Protein AF-A0A478FRE3-F1 (afdb_monomer)

Organism: NCBI:txid1494318

pLDDT: mean 88.23, std 18.01, range [28.55, 98.56]

Sequence (260 aa):
MSLGKAAAAGGVAILVASGGYGLSFLVNNGMPGYEPFKTNTSNLYVYEYPDYFVDASKNESWWNWVYKNRYSVGSDNKDSDNETRENPQQGFTGLDKGAGKDAKAIQKVCGDVYKLEKTKVKTENLSTGDFSESDIWRYCTAVKKKPKTIDRETEEKATYTTENSYGKDNTDKLVAITGNDSFWNEQQRLFFEDKWERSGSKATENSLFHNLFNKNKRGERKDAETLRSTCQIAYGKTSSGSEAPEADVFRYCSLKRTKS

Radius of gyration: 20.12 Å; Cα contacts (8 Å, |Δi|>4): 403; chains: 1; bounding box: 44×60×68 Å

Mean predicted aligned error: 7.07 Å

Solvent-accessible surface area (backbone atoms only — not comparable to full-atom values): 14988 Å² total; per-residue (Å²): 132,90,80,87,85,79,80,80,77,85,75,82,81,78,83,80,77,82,87,61,95,80,58,89,74,58,45,72,92,70,61,58,79,73,56,52,31,82,72,90,54,78,67,26,52,51,46,57,36,44,78,42,32,51,26,51,94,53,45,53,68,33,30,38,44,42,27,58,39,58,65,59,44,57,97,82,35,32,27,76,84,71,44,77,54,74,80,65,50,62,84,56,58,84,54,82,43,11,49,51,84,49,90,40,11,51,27,30,42,41,50,52,54,60,72,32,47,46,89,40,51,32,92,63,89,78,53,97,86,32,33,43,43,65,55,46,25,42,70,36,27,81,27,56,54,78,68,49,25,21,63,74,36,64,76,63,42,70,68,42,72,57,83,68,9,44,42,43,78,36,21,82,55,31,49,29,85,67,98,24,64,56,45,48,43,50,50,41,52,40,24,70,33,96,49,79,90,50,12,24,88,74,33,54,84,84,13,60,55,23,49,53,40,49,28,45,76,71,72,67,55,50,89,81,70,39,60,61,54,50,41,58,55,42,26,73,33,44,67,88,40,74,52,47,38,58,67,49,48,22,38,69,37,23,73,57,36,49,92,122

Structure (mmCIF, N/CA/C/O backbone):
data_AF-A0A478FRE3-F1
#
_entry.id   AF-A0A478FRE3-F1
#
loop_
_atom_site.group_PDB
_atom_site.id
_atom_site.type_symbol
_atom_site.label_atom_id
_atom_site.label_alt_id
_atom_site.label_comp_id
_atom_site.label_asym_id
_atom_site.label_entity_id
_atom_site.label_seq_id
_atom_site.pdbx_PDB_ins_code
_atom_site.Cartn_x
_atom_site.Cartn_y
_atom_site.Cartn_z
_atom_site.occupancy
_atom_site.B_iso_or_equiv
_atom_site.auth_seq_id
_atom_site.auth_comp_id
_atom_site.auth_asym_id
_atom_site.auth_atom_id
_atom_site.pdbx_PDB_model_num
ATOM 1 N N . MET A 1 1 ? -0.685 42.598 -41.986 1.00 32.53 1 MET A N 1
ATOM 2 C CA . MET A 1 1 ? -0.388 41.168 -42.207 1.00 32.53 1 MET A CA 1
ATOM 3 C C . MET A 1 1 ? 0.426 40.660 -41.031 1.00 32.53 1 MET A C 1
ATOM 5 O O . MET A 1 1 ? 1.451 41.271 -40.783 1.00 32.53 1 MET A O 1
ATOM 9 N N . SER A 1 2 ? -0.014 39.553 -40.405 1.00 31.25 2 SER A N 1
ATOM 10 C CA . SER A 1 2 ? 0.823 38.564 -39.683 1.00 31.25 2 SER A CA 1
ATOM 11 C C . SER A 1 2 ? 1.555 39.039 -38.407 1.00 31.25 2 SER A C 1
ATOM 13 O O . SER A 1 2 ? 2.228 40.052 -38.423 1.00 31.25 2 SER A O 1
ATOM 15 N N . LEU A 1 3 ? 1.579 38.347 -37.265 1.00 36.41 3 LEU A N 1
ATOM 16 C CA . LEU A 1 3 ? 1.001 37.086 -36.797 1.00 36.41 3 LEU A CA 1
ATOM 17 C C . LEU A 1 3 ? 1.130 37.136 -35.260 1.00 36.41 3 LEU A C 1
ATOM 19 O O . LEU A 1 3 ? 2.210 37.424 -34.742 1.00 36.41 3 LEU A O 1
ATOM 23 N N . GLY A 1 4 ? 0.045 36.872 -34.532 1.00 39.62 4 GLY A N 1
ATOM 24 C CA . GLY A 1 4 ? 0.080 36.728 -33.078 1.00 39.62 4 GLY A CA 1
ATOM 25 C C . GLY A 1 4 ? 0.779 35.431 -32.671 1.00 39.62 4 GLY A C 1
ATOM 26 O O . GLY A 1 4 ? 0.518 34.375 -33.245 1.00 39.62 4 GLY A O 1
ATOM 27 N N . LYS A 1 5 ? 1.647 35.497 -31.658 1.00 32.84 5 LYS A N 1
ATOM 28 C CA . LYS A 1 5 ? 2.138 34.317 -30.939 1.00 32.84 5 LYS A CA 1
ATOM 29 C C . LYS A 1 5 ? 1.317 34.163 -29.663 1.00 32.84 5 LYS A C 1
ATOM 31 O O . LYS A 1 5 ? 1.632 34.758 -28.639 1.00 32.84 5 LYS A O 1
ATOM 36 N N . ALA A 1 6 ? 0.241 33.388 -29.754 1.00 33.12 6 ALA A N 1
ATOM 37 C CA . ALA A 1 6 ? -0.452 32.867 -28.587 1.00 33.12 6 ALA A CA 1
ATOM 38 C C . ALA A 1 6 ? 0.391 31.724 -28.007 1.00 33.12 6 ALA A C 1
ATOM 40 O O . ALA A 1 6 ? 0.602 30.702 -28.660 1.00 33.12 6 ALA A O 1
ATOM 41 N N . ALA A 1 7 ? 0.906 31.914 -26.795 1.00 33.94 7 ALA A N 1
ATOM 42 C CA . ALA A 1 7 ? 1.472 30.831 -26.011 1.00 33.94 7 ALA A CA 1
ATOM 43 C C . ALA A 1 7 ? 0.314 29.943 -25.538 1.00 33.94 7 ALA A C 1
ATOM 45 O O . ALA A 1 7 ? -0.504 30.354 -24.716 1.00 33.94 7 ALA A O 1
ATOM 46 N N . ALA A 1 8 ? 0.222 28.739 -26.099 1.00 32.81 8 ALA A N 1
ATOM 47 C CA . ALA A 1 8 ? -0.696 27.714 -25.635 1.00 32.81 8 ALA A CA 1
ATOM 48 C C . ALA A 1 8 ? -0.226 27.226 -24.257 1.00 32.81 8 ALA A C 1
ATOM 50 O O . ALA A 1 8 ? 0.700 26.425 -24.143 1.00 32.81 8 ALA A O 1
ATOM 51 N N . ALA A 1 9 ? -0.852 27.747 -23.202 1.00 32.03 9 ALA A N 1
ATOM 52 C CA . ALA A 1 9 ? -0.773 27.168 -21.873 1.00 32.03 9 ALA A CA 1
ATOM 53 C C . ALA A 1 9 ? -1.428 25.779 -21.922 1.00 32.03 9 ALA A C 1
ATOM 55 O O . ALA A 1 9 ? -2.632 25.655 -22.147 1.00 32.03 9 ALA A O 1
ATOM 56 N N . GLY A 1 10 ? -0.622 24.729 -21.754 1.00 28.84 10 GLY A N 1
ATOM 57 C CA . GLY A 1 10 ? -1.097 23.356 -21.621 1.00 28.84 10 GLY A CA 1
ATOM 58 C C . GLY A 1 10 ? -1.871 23.194 -20.316 1.00 28.84 10 GLY A C 1
ATOM 59 O O . GLY A 1 10 ? -1.286 22.914 -19.274 1.00 28.84 10 GLY A O 1
ATOM 60 N N . GLY A 1 11 ? -3.185 23.406 -20.371 1.00 28.55 11 GLY A N 1
ATOM 61 C CA . GLY A 1 11 ? -4.096 23.125 -19.271 1.00 28.55 11 GLY A CA 1
ATOM 62 C C . GLY A 1 11 ? -4.280 21.620 -19.112 1.00 28.55 11 GLY A C 1
ATOM 63 O O . GLY A 1 11 ? -4.865 20.967 -19.974 1.00 28.55 11 GLY A O 1
ATOM 64 N N . VAL A 1 12 ? -3.797 21.063 -18.003 1.00 30.94 12 VAL A N 1
ATOM 65 C CA . VAL A 1 12 ? -4.208 19.728 -17.557 1.00 30.94 12 VAL A CA 1
ATOM 66 C C . VAL A 1 12 ? -5.638 19.857 -17.040 1.00 30.94 12 VAL A C 1
ATOM 68 O O . VAL A 1 12 ? -5.877 20.419 -15.974 1.00 30.94 12 VAL A O 1
ATOM 71 N N . ALA A 1 13 ? -6.600 19.371 -17.820 1.00 31.75 13 ALA A N 1
ATOM 72 C CA . ALA A 1 13 ? -7.981 19.242 -17.383 1.00 31.75 13 ALA A CA 1
ATOM 73 C C . ALA A 1 13 ? -8.060 18.137 -16.318 1.00 31.75 13 ALA A C 1
ATOM 75 O O . ALA A 1 13 ? -8.000 16.948 -16.631 1.00 31.75 13 ALA A O 1
ATOM 76 N N . ILE A 1 14 ? -8.177 18.528 -15.049 1.00 38.47 14 ILE A N 1
ATOM 77 C CA . ILE A 1 14 ? -8.506 17.600 -13.967 1.00 38.47 14 ILE A CA 1
ATOM 78 C C . ILE A 1 14 ? -9.998 17.293 -14.101 1.00 38.47 14 ILE A C 1
ATOM 80 O O . ILE A 1 14 ? -10.850 18.133 -13.811 1.00 38.47 14 ILE A O 1
ATOM 84 N N . LEU A 1 15 ? -10.310 16.092 -14.584 1.00 35.44 15 LEU A N 1
ATOM 85 C CA . LEU A 1 15 ? -11.660 15.538 -14.575 1.00 35.44 15 LEU A CA 1
ATOM 86 C C . LEU A 1 15 ? -12.124 15.385 -13.120 1.00 35.44 15 LEU A C 1
ATOM 88 O O . LEU A 1 15 ? -11.847 14.387 -12.459 1.00 35.44 15 LEU A O 1
ATOM 92 N N . VAL A 1 16 ? -12.853 16.387 -12.630 1.00 38.94 16 VAL A N 1
ATOM 93 C CA . VAL A 1 16 ? -13.663 16.302 -11.412 1.00 38.94 16 VAL A CA 1
ATOM 94 C C . VAL A 1 16 ? -14.914 15.496 -11.760 1.00 38.94 16 VAL A C 1
ATOM 96 O O . VAL A 1 16 ? -15.987 16.039 -12.014 1.00 38.94 16 VAL A O 1
ATOM 99 N N . ALA A 1 17 ? -14.773 14.174 -11.832 1.00 35.56 17 ALA A N 1
ATOM 100 C CA . ALA A 1 17 ? -15.919 13.281 -11.915 1.00 35.56 17 ALA A CA 1
ATOM 101 C C . ALA A 1 17 ? -16.552 13.164 -10.518 1.00 35.56 17 ALA A C 1
ATOM 103 O O . ALA A 1 17 ? -16.187 12.307 -9.722 1.00 35.56 17 ALA A O 1
ATOM 104 N N . SER A 1 18 ? -17.451 14.110 -10.230 1.00 33.53 18 SER A N 1
ATOM 105 C CA . SER A 1 18 ? -18.648 13.977 -9.387 1.00 33.53 18 SER A CA 1
ATOM 106 C C . SER A 1 18 ? -18.570 13.004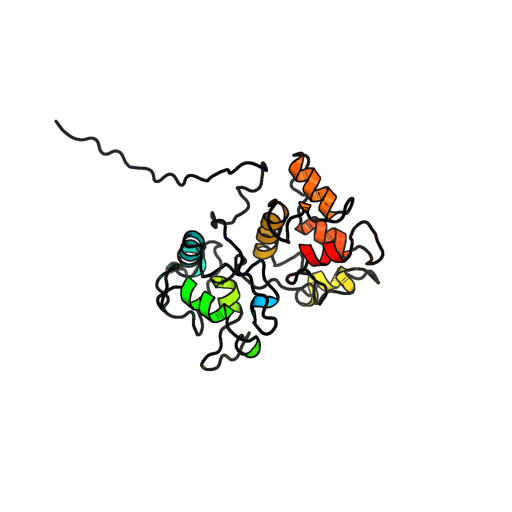 -8.195 1.00 33.53 18 SER A C 1
ATOM 108 O O . SER A 1 18 ? -18.829 11.810 -8.344 1.00 33.53 18 SER A O 1
ATOM 110 N N . GLY A 1 19 ? -18.349 13.543 -6.991 1.00 34.41 19 GLY A N 1
ATOM 111 C CA . GLY A 1 19 ? -18.758 12.883 -5.744 1.00 34.41 19 GLY A CA 1
ATOM 112 C C . GLY A 1 19 ? -17.734 12.918 -4.612 1.00 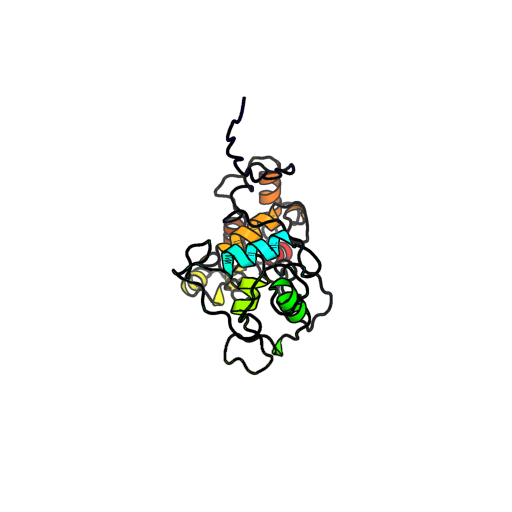34.41 19 GLY A C 1
ATOM 113 O O . GLY A 1 19 ? -17.248 11.871 -4.202 1.00 34.41 19 GLY A O 1
ATOM 114 N N . GLY A 1 20 ? -17.440 14.106 -4.077 1.00 39.41 20 GLY A N 1
ATOM 115 C CA . GLY A 1 20 ? -16.689 14.265 -2.828 1.00 39.41 20 GLY A CA 1
ATOM 116 C C . GLY A 1 20 ? -15.792 15.495 -2.848 1.00 39.41 20 GLY A C 1
ATOM 117 O O . GLY A 1 20 ? -14.660 15.433 -3.323 1.00 39.41 20 GLY A O 1
ATOM 118 N N . TYR A 1 21 ? -16.295 16.618 -2.332 1.00 42.50 21 TYR A N 1
ATOM 119 C CA . TYR A 1 21 ? -15.464 17.778 -2.013 1.00 42.50 21 TYR A CA 1
ATOM 120 C C . TYR A 1 21 ? -14.362 17.324 -1.036 1.00 42.50 21 TYR A C 1
ATOM 122 O O . TYR A 1 21 ? -14.665 16.934 0.086 1.00 42.50 21 TYR A O 1
ATOM 130 N N . GLY A 1 22 ? -13.097 17.308 -1.476 1.00 45.66 22 GLY A N 1
ATOM 131 C CA . GLY A 1 22 ? -11.938 17.142 -0.584 1.00 45.66 22 GLY A CA 1
ATOM 132 C C . GLY A 1 22 ? -10.882 16.092 -0.958 1.00 45.66 22 GLY A C 1
ATOM 133 O O . GLY A 1 22 ? -9.853 16.048 -0.295 1.00 45.66 22 GLY A O 1
ATOM 134 N N . LEU A 1 23 ? -11.067 15.262 -1.994 1.00 48.88 23 LEU A N 1
ATOM 135 C CA . LEU A 1 23 ? -10.065 14.230 -2.353 1.00 48.88 23 LEU A CA 1
ATOM 136 C C . LEU A 1 23 ? -9.140 14.609 -3.515 1.00 48.88 23 LEU A C 1
ATOM 138 O O . LEU A 1 23 ? -8.100 13.982 -3.695 1.00 48.88 23 LEU A O 1
ATOM 142 N N . SER A 1 24 ? -9.471 15.649 -4.282 1.00 44.12 24 SER A N 1
ATOM 143 C CA . SER A 1 24 ? -8.709 16.066 -5.469 1.00 44.12 24 SER A CA 1
ATOM 144 C C . SER A 1 24 ? -7.298 16.594 -5.166 1.00 44.12 24 SER A C 1
ATOM 146 O O . SER A 1 24 ? -6.500 16.709 -6.090 1.00 44.12 24 SER A O 1
ATOM 148 N N . PHE A 1 25 ? -6.966 16.868 -3.898 1.00 47.97 25 PHE A N 1
ATOM 149 C CA . PHE A 1 25 ? -5.628 17.303 -3.476 1.00 47.97 25 PHE A CA 1
ATOM 150 C C . PHE A 1 25 ? -4.752 16.170 -2.905 1.00 47.97 25 PHE A C 1
ATOM 152 O O . PHE A 1 25 ? -3.546 16.338 -2.775 1.00 47.97 25 PHE A O 1
ATOM 159 N N . LEU A 1 26 ? -5.326 15.007 -2.563 1.00 50.84 26 LEU A N 1
ATOM 160 C CA . LEU A 1 26 ? -4.613 13.960 -1.809 1.00 50.84 26 LEU A CA 1
ATOM 161 C C . LEU A 1 26 ? -3.815 12.982 -2.674 1.00 50.84 26 LEU A C 1
ATOM 163 O O . LEU A 1 26 ? -3.103 12.130 -2.143 1.00 50.84 26 LEU A O 1
ATOM 167 N N . VAL A 1 27 ? -3.900 13.096 -3.998 1.00 53.69 27 VAL A N 1
ATOM 168 C CA . VAL A 1 27 ? -3.062 12.293 -4.884 1.00 53.69 27 VAL A CA 1
ATOM 169 C C . VAL A 1 27 ? -1.785 13.076 -5.170 1.00 53.69 27 VAL A C 1
ATOM 171 O O . VAL A 1 27 ? -1.764 13.930 -6.060 1.00 53.69 27 VAL A O 1
ATOM 174 N N . ASN A 1 28 ? -0.746 12.811 -4.366 1.00 55.19 28 ASN A N 1
ATOM 175 C CA . ASN A 1 28 ? 0.597 13.381 -4.509 1.00 55.19 28 ASN A CA 1
ATOM 176 C C . ASN A 1 28 ? 0.957 13.527 -5.996 1.00 55.19 28 ASN A C 1
ATOM 178 O O . ASN A 1 28 ? 0.963 12.551 -6.751 1.00 55.19 28 ASN A O 1
ATOM 182 N N . ASN A 1 29 ? 1.221 14.764 -6.418 1.00 64.81 29 ASN A N 1
ATOM 183 C CA . ASN A 1 29 ? 1.715 15.107 -7.753 1.00 64.81 29 ASN A CA 1
ATOM 184 C C . ASN A 1 29 ? 0.842 14.644 -8.932 1.00 64.81 29 ASN A C 1
ATOM 186 O O . ASN A 1 29 ? 1.354 14.360 -10.020 1.00 64.81 29 ASN A O 1
ATOM 190 N N . GLY A 1 30 ? -0.478 14.566 -8.736 1.00 80.75 30 GLY A N 1
ATOM 191 C CA . GLY A 1 30 ? -1.413 14.275 -9.821 1.00 80.75 30 GLY A CA 1
ATOM 192 C C . GLY A 1 30 ? -1.259 12.865 -10.391 1.00 80.75 30 GLY A C 1
ATOM 193 O O . GLY A 1 30 ? -1.364 12.691 -11.606 1.00 80.75 30 GLY A O 1
ATOM 194 N N . MET A 1 31 ? -0.980 11.869 -9.536 1.00 88.69 31 MET A N 1
ATOM 195 C CA . MET A 1 31 ? -0.992 10.458 -9.940 1.00 88.69 31 MET A CA 1
ATOM 196 C C . MET A 1 31 ? -2.340 10.125 -10.607 1.00 88.69 31 MET A C 1
ATOM 198 O O . MET A 1 31 ? -3.391 10.325 -9.990 1.00 88.69 31 MET A O 1
ATOM 202 N N . PRO A 1 32 ? -2.340 9.630 -11.858 1.00 91.31 32 PRO A N 1
ATOM 203 C CA . PRO A 1 32 ? -3.565 9.252 -12.545 1.00 91.31 32 PRO A CA 1
ATOM 204 C C . PRO A 1 32 ? -4.319 8.154 -11.794 1.00 91.31 32 PRO A C 1
ATOM 206 O O . PRO A 1 32 ? -3.714 7.313 -11.127 1.00 91.31 32 PRO A O 1
ATOM 209 N N . GLY A 1 33 ? -5.641 8.115 -11.963 1.00 90.38 33 GLY A N 1
ATOM 210 C CA . GLY A 1 33 ? -6.419 6.943 -11.571 1.00 90.38 33 GLY A CA 1
ATOM 211 C C . GLY A 1 33 ? -5.917 5.688 -12.291 1.00 90.38 33 GLY A C 1
ATOM 212 O O . GLY A 1 33 ? -5.387 5.767 -13.403 1.00 90.38 33 GLY A O 1
ATOM 213 N N . TYR A 1 34 ? -6.089 4.533 -11.656 1.00 93.69 34 TYR A N 1
ATOM 214 C CA . TYR A 1 34 ? -5.668 3.250 -12.203 1.00 93.69 34 TYR A CA 1
ATOM 215 C C . TYR A 1 34 ? -6.674 2.146 -11.870 1.00 93.69 34 TYR A C 1
ATOM 217 O O . TYR A 1 34 ? -7.436 2.229 -10.905 1.00 93.69 34 TYR A O 1
ATOM 225 N N . GLU A 1 35 ? -6.655 1.096 -12.680 1.00 94.00 35 GLU A N 1
ATOM 226 C CA . GLU A 1 35 ? -7.311 -0.172 -12.403 1.00 94.00 35 GLU A CA 1
ATOM 227 C C . GLU A 1 35 ? -6.316 -1.144 -11.758 1.00 94.00 35 GLU A C 1
ATOM 229 O O . GLU A 1 35 ? -5.229 -1.351 -12.314 1.00 94.00 35 GLU A O 1
ATOM 234 N N . PRO A 1 36 ? -6.663 -1.750 -10.612 1.00 94.62 36 PRO A N 1
ATOM 235 C CA . PRO A 1 36 ? -5.795 -2.711 -9.955 1.00 94.62 36 PRO A CA 1
ATOM 236 C C . PRO A 1 36 ? -5.747 -4.049 -10.706 1.00 94.62 36 PRO A C 1
ATOM 238 O O . PRO A 1 36 ? -6.740 -4.500 -11.284 1.00 94.62 36 PRO A O 1
ATOM 241 N N . PHE A 1 37 ? -4.592 -4.707 -10.659 1.00 94.62 37 PHE A N 1
ATOM 242 C CA . PHE A 1 37 ? -4.365 -6.038 -11.199 1.00 94.62 37 PHE A CA 1
ATOM 243 C C . PHE A 1 37 ? -5.117 -7.088 -10.378 1.00 94.62 37 PHE A C 1
ATOM 245 O O . PHE A 1 37 ? -4.983 -7.169 -9.159 1.00 94.62 37 PHE A O 1
ATOM 252 N N . LYS A 1 38 ? -5.874 -7.949 -11.059 1.00 91.88 38 LYS A N 1
ATOM 253 C CA . LYS A 1 38 ? -6.631 -9.033 -10.426 1.00 91.88 38 LYS A CA 1
ATOM 254 C C . LYS A 1 38 ? -6.095 -10.382 -10.873 1.00 91.88 38 LYS A C 1
ATOM 256 O O . LYS A 1 38 ? -5.963 -10.644 -12.064 1.00 91.88 38 LYS A O 1
ATOM 261 N N . THR A 1 39 ? -5.855 -11.262 -9.909 1.00 91.94 39 THR A N 1
ATOM 262 C CA . THR A 1 39 ? -5.504 -12.661 -10.155 1.00 91.94 39 THR A CA 1
ATOM 263 C C . THR A 1 39 ? -6.169 -13.559 -9.120 1.00 91.94 39 THR A C 1
ATOM 265 O O . THR A 1 39 ? -6.343 -13.161 -7.971 1.00 91.94 39 THR A O 1
ATOM 268 N N . ASN A 1 40 ? -6.517 -14.777 -9.533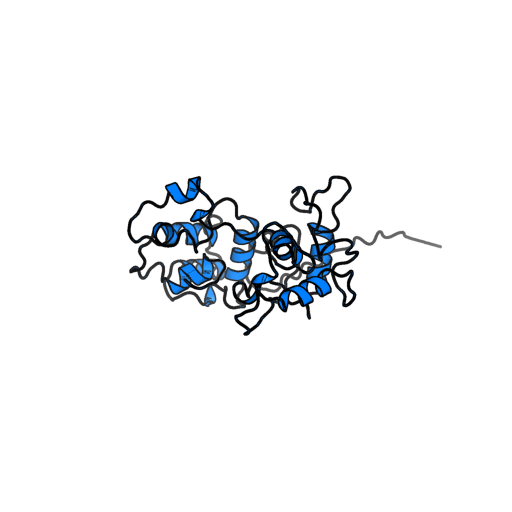 1.00 89.06 40 ASN A N 1
ATOM 269 C CA . ASN A 1 40 ? -7.050 -15.822 -8.654 1.00 89.06 40 ASN A CA 1
ATOM 270 C C . ASN A 1 40 ? -5.987 -16.883 -8.313 1.00 89.06 40 ASN A C 1
ATOM 272 O O . ASN A 1 40 ? -6.291 -17.896 -7.689 1.00 89.06 40 ASN A O 1
ATOM 276 N N . THR A 1 41 ? -4.744 -16.672 -8.747 1.00 92.06 41 THR A N 1
ATOM 277 C CA . THR A 1 41 ? -3.667 -17.657 -8.655 1.00 92.06 41 THR A CA 1
ATOM 278 C C . THR A 1 41 ? -2.817 -17.401 -7.407 1.00 92.06 41 THR A C 1
ATOM 280 O O . THR A 1 41 ? -1.993 -16.488 -7.380 1.00 92.06 41 THR A O 1
ATOM 283 N N . SER A 1 42 ? -3.018 -18.209 -6.363 1.00 92.12 42 SER A N 1
ATOM 284 C CA . SER A 1 42 ? -2.522 -17.947 -5.002 1.00 92.12 42 SER A CA 1
ATOM 285 C C . SER A 1 42 ? -1.010 -18.095 -4.784 1.00 92.12 42 SER A C 1
ATOM 287 O O . SER A 1 42 ? -0.477 -17.549 -3.813 1.00 92.12 42 SER A O 1
ATOM 289 N N . ASN A 1 43 ? -0.295 -18.802 -5.667 1.00 93.50 43 ASN A N 1
ATOM 290 C CA . ASN A 1 43 ? 1.166 -18.947 -5.589 1.00 93.50 43 ASN A CA 1
ATOM 291 C C . ASN A 1 43 ? 1.931 -17.736 -6.155 1.00 93.50 43 ASN A C 1
ATOM 293 O O . ASN A 1 43 ? 3.143 -17.631 -5.947 1.00 93.50 43 ASN A O 1
ATOM 297 N N . LEU A 1 44 ? 1.243 -16.813 -6.836 1.00 95.31 44 LEU A N 1
ATOM 298 C CA . LEU A 1 44 ? 1.861 -15.605 -7.375 1.00 95.31 44 LEU A CA 1
ATOM 299 C C . LEU A 1 44 ? 2.169 -14.606 -6.263 1.00 95.31 44 LEU A C 1
ATOM 301 O O . LEU A 1 44 ? 1.408 -14.459 -5.305 1.00 95.31 44 LEU A O 1
ATOM 305 N N . TYR A 1 45 ? 3.272 -13.877 -6.419 1.00 94.12 45 TYR A N 1
ATOM 306 C CA . TYR A 1 45 ? 3.688 -12.866 -5.448 1.00 94.12 45 TYR A CA 1
ATOM 307 C C . TYR A 1 45 ? 2.617 -11.789 -5.214 1.00 94.12 45 TYR A C 1
ATOM 309 O O . TYR A 1 45 ? 2.300 -11.446 -4.077 1.00 94.12 45 TYR A O 1
ATOM 317 N N . VAL A 1 46 ? 1.997 -11.312 -6.292 1.00 94.25 46 VAL A N 1
ATOM 318 C CA . VAL A 1 46 ? 1.029 -10.204 -6.259 1.00 94.25 46 VAL A CA 1
ATOM 319 C C . VAL A 1 46 ? -0.345 -10.576 -5.700 1.00 94.25 46 VAL A C 1
ATOM 321 O O . VAL A 1 46 ? -1.136 -9.686 -5.400 1.00 94.25 46 VAL A O 1
ATOM 324 N N . TYR A 1 47 ? -0.639 -11.872 -5.545 1.00 93.31 47 TYR A N 1
ATOM 325 C CA . TYR A 1 47 ? -1.952 -12.354 -5.105 1.00 93.31 47 TYR A CA 1
ATOM 326 C C . TYR A 1 47 ? -2.375 -11.778 -3.748 1.00 93.31 47 TYR A C 1
ATOM 328 O O . TYR A 1 47 ? -3.551 -11.505 -3.526 1.00 93.31 47 TYR A O 1
ATOM 336 N N . GLU A 1 48 ? -1.418 -11.563 -2.843 1.00 88.88 48 GLU A N 1
ATOM 337 C CA . GLU A 1 48 ? -1.703 -11.069 -1.493 1.00 88.88 48 GLU A CA 1
ATOM 338 C C . GLU A 1 48 ? -2.061 -9.577 -1.447 1.00 88.88 48 GLU A C 1
ATOM 340 O O . GLU A 1 48 ? -2.559 -9.106 -0.426 1.00 88.88 48 GLU A O 1
ATOM 345 N N . TYR A 1 49 ? -1.826 -8.826 -2.529 1.00 91.56 49 TYR A N 1
ATOM 346 C CA . TYR A 1 49 ? -1.887 -7.359 -2.536 1.00 91.56 49 TYR A CA 1
ATOM 347 C C . TYR A 1 49 ? -2.732 -6.793 -3.694 1.00 91.56 49 TYR A C 1
ATOM 349 O O . TYR A 1 49 ? -2.316 -5.844 -4.364 1.00 91.56 49 TYR A O 1
ATOM 357 N N . PRO A 1 50 ? -3.928 -7.342 -3.957 1.00 82.94 50 PRO A N 1
ATOM 358 C CA . PRO A 1 50 ? -4.614 -7.180 -5.236 1.00 82.94 50 PRO A CA 1
ATOM 359 C C . PRO A 1 50 ? -5.077 -5.752 -5.538 1.00 82.94 50 PRO A C 1
ATOM 361 O O . PRO A 1 50 ? -5.406 -5.478 -6.679 1.00 82.94 50 PRO A O 1
ATOM 364 N N . ASP A 1 51 ? -5.135 -4.845 -4.559 1.00 91.12 51 ASP A N 1
ATOM 365 C CA . ASP A 1 51 ? -5.612 -3.473 -4.791 1.00 91.12 51 ASP A CA 1
ATOM 366 C C . ASP A 1 51 ? -4.495 -2.485 -5.145 1.00 91.12 51 ASP A C 1
ATOM 368 O O . ASP A 1 51 ? -4.793 -1.409 -5.648 1.00 91.12 51 ASP A O 1
ATOM 372 N N . TYR A 1 52 ? -3.228 -2.821 -4.884 1.00 94.19 52 TYR A N 1
ATOM 373 C CA . TYR A 1 52 ? -2.121 -1.868 -5.044 1.00 94.19 52 TYR A CA 1
ATOM 374 C C . TYR A 1 52 ? -1.336 -2.075 -6.327 1.00 94.19 52 TYR A C 1
ATOM 376 O O . TYR A 1 52 ? -0.760 -1.122 -6.844 1.00 94.19 52 TYR A O 1
ATOM 384 N N . PHE A 1 53 ? -1.283 -3.306 -6.832 1.00 96.38 53 PHE A N 1
ATOM 385 C CA . PHE A 1 53 ? -0.614 -3.613 -8.089 1.00 96.38 53 PHE A CA 1
ATOM 386 C C . PHE A 1 53 ? -1.436 -3.077 -9.251 1.00 96.38 53 PHE A C 1
ATOM 388 O O . PHE A 1 53 ? -2.630 -3.341 -9.326 1.00 96.38 53 PHE A O 1
ATOM 395 N N . VAL A 1 54 ? -0.817 -2.321 -10.150 1.00 97.00 54 VAL A N 1
ATOM 396 C CA . VAL A 1 54 ? -1.531 -1.678 -11.259 1.00 97.00 54 VAL A CA 1
ATOM 397 C C . VAL A 1 54 ? -1.642 -2.628 -12.443 1.00 97.00 54 VAL A C 1
ATOM 399 O O . VAL A 1 54 ? -0.665 -3.249 -12.826 1.00 97.00 54 VAL A O 1
ATOM 402 N N . ASP A 1 55 ? -2.816 -2.762 -13.059 1.00 96.81 55 ASP A N 1
ATOM 403 C CA . ASP A 1 55 ? -2.997 -3.690 -14.181 1.00 96.81 55 ASP A CA 1
ATOM 404 C C . ASP A 1 55 ? -2.099 -3.309 -15.375 1.00 96.81 55 ASP A C 1
ATOM 406 O O . ASP A 1 55 ? -2.256 -2.245 -15.983 1.00 96.81 55 ASP A O 1
ATOM 410 N N . ALA A 1 56 ? -1.160 -4.197 -15.719 1.00 97.12 56 ALA A N 1
ATOM 411 C CA . ALA A 1 56 ? -0.202 -4.023 -16.809 1.00 97.12 56 ALA A CA 1
ATOM 412 C C . ALA A 1 56 ? -0.831 -4.161 -18.204 1.00 97.12 56 ALA A C 1
ATOM 414 O O . ALA A 1 56 ? -0.203 -3.801 -19.196 1.00 97.12 56 ALA A O 1
ATOM 415 N N . SER A 1 57 ? -2.068 -4.652 -18.317 1.00 96.31 57 SER A N 1
ATOM 416 C CA . SER A 1 57 ? -2.816 -4.668 -19.581 1.00 96.31 57 SER A CA 1
ATOM 417 C C . SER A 1 57 ? -3.523 -3.340 -19.885 1.00 96.31 57 SER A C 1
ATOM 419 O O . SER A 1 57 ? -4.023 -3.152 -20.994 1.00 96.31 57 SER A O 1
ATOM 421 N N . LYS A 1 58 ? -3.548 -2.413 -18.916 1.00 95.56 58 LYS A N 1
ATOM 422 C CA . LYS A 1 58 ? -4.261 -1.127 -18.960 1.00 95.56 58 LYS A CA 1
ATOM 423 C C . LYS A 1 58 ? -3.387 -0.007 -18.374 1.00 95.56 58 LYS A C 1
ATOM 425 O O . LYS A 1 58 ? -2.184 -0.178 -18.206 1.00 95.56 58 LYS A O 1
ATOM 430 N N . ASN A 1 59 ? -3.995 1.138 -18.049 1.00 96.81 59 ASN A N 1
ATOM 431 C CA . ASN A 1 59 ? -3.399 2.207 -17.234 1.00 96.81 59 ASN A CA 1
ATOM 432 C C . ASN A 1 59 ? -2.201 2.947 -17.854 1.00 96.81 59 ASN A C 1
ATOM 434 O O . ASN A 1 59 ? -1.303 3.374 -17.135 1.00 96.81 59 ASN A O 1
ATOM 438 N N . GLU A 1 60 ? -2.183 3.144 -19.174 1.00 97.25 60 GLU A N 1
ATOM 439 C CA . GLU A 1 60 ? -1.079 3.811 -19.889 1.00 97.25 60 GLU A CA 1
ATOM 440 C C . GLU A 1 60 ? -0.629 5.134 -19.237 1.00 97.25 60 GLU A C 1
ATOM 442 O O . GLU A 1 60 ? 0.562 5.338 -18.991 1.00 97.25 60 GLU A O 1
ATOM 447 N N . SER A 1 61 ? -1.578 6.005 -18.878 1.00 96.81 61 SER A N 1
ATOM 448 C CA . SER A 1 61 ? -1.285 7.278 -18.207 1.00 96.81 61 SER A CA 1
ATOM 449 C C . SER A 1 61 ? -0.555 7.089 -16.876 1.00 96.81 61 SER A C 1
ATOM 451 O O . SER A 1 61 ? 0.364 7.848 -16.570 1.00 96.81 61 SER A O 1
ATOM 453 N N . TRP A 1 62 ? -0.933 6.073 -16.096 1.00 96.69 62 TRP A N 1
ATOM 454 C CA . TRP A 1 62 ? -0.299 5.772 -14.815 1.00 96.69 62 TRP A CA 1
ATOM 455 C C . TRP A 1 62 ? 1.131 5.260 -15.007 1.00 96.69 62 TRP A C 1
ATOM 457 O O . TRP A 1 62 ? 2.045 5.741 -14.341 1.00 96.69 62 TRP A O 1
ATOM 467 N N . TRP A 1 63 ? 1.359 4.362 -15.971 1.00 98.06 63 TRP A N 1
ATOM 468 C CA . TRP A 1 63 ? 2.699 3.848 -16.275 1.00 98.06 63 TRP A CA 1
ATOM 469 C C . TRP A 1 63 ? 3.654 4.961 -16.705 1.00 98.06 63 TRP A C 1
ATOM 471 O O . TRP A 1 63 ? 4.782 5.048 -16.215 1.00 98.06 63 TRP A O 1
ATOM 481 N N . ASN A 1 64 ? 3.190 5.859 -17.578 1.00 97.50 64 ASN A N 1
ATOM 482 C CA . ASN A 1 64 ? 3.958 7.033 -17.990 1.00 97.50 64 ASN A CA 1
ATOM 483 C C . ASN A 1 64 ? 4.216 7.988 -16.817 1.00 97.50 64 ASN A C 1
ATOM 485 O O . ASN A 1 64 ? 5.315 8.535 -16.696 1.00 97.50 64 ASN A O 1
ATOM 489 N N . TRP A 1 65 ? 3.240 8.151 -15.920 1.00 95.69 65 TRP A N 1
ATOM 490 C CA . TRP A 1 65 ? 3.418 8.930 -14.700 1.00 95.69 65 TRP A CA 1
ATOM 491 C C . TRP A 1 65 ? 4.473 8.310 -13.776 1.00 95.69 65 TRP A C 1
ATOM 493 O O . TRP A 1 65 ? 5.345 9.043 -13.315 1.00 95.69 65 TRP A O 1
ATOM 503 N N . VA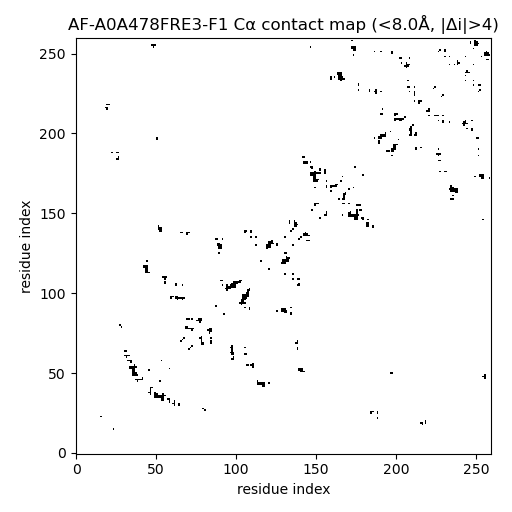L A 1 66 ? 4.470 6.992 -13.548 1.00 96.19 66 VAL A N 1
ATOM 504 C CA . VAL A 1 66 ? 5.488 6.321 -12.719 1.00 96.19 66 VAL A CA 1
ATOM 505 C C . VAL A 1 66 ? 6.874 6.475 -13.315 1.00 96.19 66 VAL A C 1
ATOM 507 O O . VAL A 1 66 ? 7.817 6.789 -12.587 1.00 96.19 66 VAL A O 1
ATOM 510 N N . TYR A 1 67 ? 7.005 6.313 -14.633 1.00 96.56 67 TYR A N 1
ATOM 511 C CA . TYR A 1 67 ? 8.286 6.535 -15.287 1.00 96.56 67 TYR A CA 1
ATOM 512 C C . TYR A 1 67 ? 8.790 7.952 -15.033 1.00 96.56 67 TYR A C 1
ATOM 514 O O . TYR A 1 67 ? 9.898 8.126 -14.542 1.00 96.56 67 TYR A O 1
ATOM 522 N N . LYS A 1 68 ? 7.955 8.964 -15.278 1.00 94.50 68 LYS A N 1
ATOM 523 C CA . LYS A 1 68 ? 8.333 10.367 -15.095 1.00 94.50 68 LYS A CA 1
ATOM 524 C C . LYS A 1 68 ? 8.644 10.725 -13.639 1.00 94.50 68 LYS A C 1
ATOM 526 O O . LYS A 1 68 ? 9.574 11.480 -13.394 1.00 94.50 68 LYS A O 1
ATOM 531 N N . ASN A 1 69 ? 7.847 10.238 -12.692 1.00 92.62 69 ASN A N 1
ATOM 532 C CA . ASN A 1 69 ? 7.861 10.745 -11.319 1.00 92.62 69 ASN A CA 1
ATOM 533 C C . ASN A 1 69 ? 8.672 9.889 -10.350 1.00 92.62 69 ASN A C 1
ATOM 535 O O . ASN A 1 69 ? 9.074 10.410 -9.318 1.00 92.62 69 ASN A O 1
ATOM 539 N N . ARG A 1 70 ? 8.901 8.603 -10.649 1.00 93.31 70 ARG A N 1
ATOM 540 C CA . ARG A 1 70 ? 9.613 7.666 -9.759 1.00 93.31 70 ARG A CA 1
ATOM 541 C C . ARG A 1 70 ? 10.876 7.082 -10.382 1.00 93.31 70 ARG A C 1
ATOM 543 O O . ARG A 1 70 ? 11.825 6.774 -9.666 1.00 93.31 70 ARG A O 1
ATOM 550 N N . TYR A 1 71 ? 10.884 6.862 -11.697 1.00 94.69 71 TYR A N 1
ATOM 551 C CA . TYR A 1 71 ? 11.993 6.182 -12.368 1.00 94.69 71 TYR A CA 1
ATOM 552 C C . TYR A 1 71 ? 13.019 7.161 -12.954 1.00 94.69 71 TYR A C 1
ATOM 554 O O . TYR A 1 71 ? 14.205 7.079 -12.628 1.00 94.69 71 TYR A O 1
ATOM 562 N N . SER A 1 72 ? 12.549 8.079 -13.801 1.00 91.31 72 SER A N 1
ATOM 563 C CA . SER A 1 72 ? 13.311 9.100 -14.519 1.00 91.31 72 SER A CA 1
ATOM 564 C C . SER A 1 72 ? 13.548 10.307 -13.615 1.00 91.31 72 SER A C 1
ATOM 566 O O . SER A 1 72 ? 12.933 11.358 -13.779 1.00 91.31 72 SER A O 1
ATOM 568 N N . VAL A 1 73 ? 14.427 10.131 -12.633 1.00 87.06 73 VAL A N 1
ATOM 569 C CA . VAL A 1 73 ? 14.855 11.206 -11.731 1.00 87.06 73 VAL A CA 1
ATOM 570 C C . VAL A 1 73 ? 15.870 12.127 -12.401 1.00 87.06 73 VAL A C 1
ATOM 572 O O . VAL A 1 73 ? 16.578 11.724 -13.326 1.00 87.06 73 VAL A O 1
ATOM 575 N N . GLY A 1 74 ? 15.909 13.381 -11.950 1.00 83.94 74 GLY A N 1
ATOM 576 C CA . GLY A 1 74 ? 16.877 14.368 -12.416 1.00 83.94 74 GLY A CA 1
ATOM 577 C C . GLY A 1 74 ? 18.301 14.070 -11.940 1.00 83.94 74 GLY A C 1
ATOM 578 O O . GLY A 1 74 ? 18.579 13.055 -11.303 1.00 83.94 74 GLY A O 1
ATOM 579 N N . SER A 1 75 ? 19.225 14.991 -12.218 1.00 84.25 75 SER A N 1
ATOM 580 C CA . SER A 1 75 ? 20.633 14.881 -11.804 1.00 84.25 75 SER A CA 1
ATOM 581 C C . SER A 1 75 ? 20.840 14.865 -10.285 1.00 84.25 75 SER A C 1
ATOM 583 O O . SER A 1 75 ? 21.902 14.469 -9.817 1.00 84.25 75 SER A O 1
ATOM 585 N N . ASP A 1 76 ? 19.848 15.307 -9.513 1.00 86.56 76 ASP A N 1
ATOM 586 C CA . ASP A 1 76 ? 19.833 15.243 -8.051 1.00 86.56 76 ASP A CA 1
ATOM 587 C C . ASP A 1 76 ? 19.431 13.859 -7.511 1.00 86.56 76 ASP A C 1
ATOM 589 O O . ASP A 1 76 ? 19.454 13.647 -6.300 1.00 86.56 76 ASP A O 1
ATOM 593 N N . ASN A 1 77 ? 19.097 12.912 -8.399 1.00 88.44 77 ASN A N 1
ATOM 594 C CA . ASN A 1 77 ? 18.592 11.578 -8.082 1.00 88.44 77 ASN A CA 1
ATOM 595 C C . ASN A 1 77 ? 17.351 11.591 -7.184 1.00 88.44 77 ASN A C 1
ATOM 597 O O . ASN A 1 77 ? 17.121 10.631 -6.445 1.00 88.44 77 ASN A O 1
ATOM 601 N N . LYS A 1 78 ? 16.542 12.652 -7.241 1.00 89.44 78 LYS A N 1
ATOM 602 C CA . LYS A 1 78 ? 15.317 12.745 -6.453 1.00 89.44 78 LYS A CA 1
ATOM 603 C C . LYS A 1 78 ? 14.079 12.520 -7.293 1.00 89.44 78 LYS A C 1
ATOM 605 O O . LYS A 1 78 ? 13.985 12.953 -8.440 1.00 89.44 78 LYS A O 1
ATOM 610 N N . ASP A 1 79 ? 13.127 11.823 -6.698 1.00 86.19 79 ASP A N 1
ATOM 611 C CA . ASP A 1 79 ? 11.809 11.640 -7.283 1.00 86.19 79 ASP A CA 1
ATOM 612 C C . ASP A 1 79 ? 10.857 12.785 -6.931 1.00 86.19 79 ASP A C 1
ATOM 614 O O . ASP A 1 79 ? 11.219 13.767 -6.281 1.00 86.19 79 ASP A O 1
ATOM 618 N N . SER A 1 80 ? 9.615 12.669 -7.395 1.00 84.19 80 SER A N 1
ATOM 619 C CA . SER A 1 80 ? 8.621 13.727 -7.248 1.00 84.19 80 SER A CA 1
ATOM 620 C C . SER A 1 80 ? 8.250 14.034 -5.787 1.00 84.19 80 SER A C 1
ATOM 622 O O . SER A 1 80 ? 7.727 15.110 -5.509 1.00 84.19 80 SER A O 1
ATOM 624 N N . ASP A 1 81 ? 8.536 13.122 -4.851 1.00 82.88 81 ASP A N 1
ATOM 625 C CA . ASP A 1 81 ? 8.336 13.348 -3.414 1.00 82.88 81 ASP A CA 1
ATOM 626 C C . ASP A 1 81 ? 9.614 13.873 -2.728 1.00 82.88 81 ASP A C 1
ATOM 628 O O . ASP A 1 81 ? 9.695 13.886 -1.500 1.00 82.88 81 ASP A O 1
ATOM 632 N N . ASN A 1 82 ? 10.627 14.293 -3.502 1.00 86.75 82 ASN A N 1
ATOM 633 C CA . ASN A 1 82 ? 11.926 14.772 -3.019 1.00 86.75 82 ASN A CA 1
ATOM 634 C C . ASN A 1 82 ? 12.713 13.708 -2.219 1.00 86.75 82 ASN A C 1
ATOM 636 O O . ASN A 1 82 ? 13.631 14.045 -1.466 1.00 86.75 82 ASN A O 1
ATOM 640 N N . GLU A 1 83 ? 12.391 12.421 -2.398 1.00 87.44 83 GLU A N 1
ATOM 641 C CA . GLU A 1 83 ? 13.168 11.315 -1.840 1.00 87.44 83 GLU A CA 1
ATOM 642 C C . GLU A 1 83 ? 14.290 10.910 -2.800 1.00 87.44 83 GLU A C 1
ATOM 644 O O . GLU A 1 83 ? 14.110 10.900 -4.020 1.00 87.44 83 GLU A O 1
ATOM 649 N N . THR A 1 84 ? 15.446 10.534 -2.251 1.00 91.25 84 THR A N 1
ATOM 650 C CA . THR A 1 84 ? 16.538 9.958 -3.041 1.00 91.25 84 THR A CA 1
ATOM 651 C C . THR A 1 84 ? 16.101 8.611 -3.608 1.00 91.25 84 THR A C 1
ATOM 653 O O . THR A 1 84 ? 15.810 7.672 -2.864 1.00 91.25 84 THR A O 1
ATOM 656 N N . ARG A 1 85 ? 16.092 8.498 -4.934 1.00 90.19 85 ARG A N 1
ATOM 657 C CA . ARG A 1 85 ? 15.792 7.256 -5.636 1.00 90.19 85 ARG A CA 1
ATOM 658 C C . ARG A 1 85 ? 17.027 6.366 -5.648 1.00 90.19 85 ARG A C 1
ATOM 660 O O . ARG A 1 85 ? 18.037 6.694 -6.271 1.00 90.19 85 ARG A O 1
ATOM 667 N N . GLU A 1 86 ? 16.915 5.205 -5.018 1.00 91.06 86 GLU A N 1
ATOM 668 C CA . GLU A 1 86 ? 17.923 4.152 -5.137 1.00 91.06 86 GLU A CA 1
ATOM 669 C C . GLU A 1 86 ? 18.060 3.697 -6.595 1.00 91.06 86 GLU A C 1
ATOM 671 O O . GLU A 1 86 ? 17.118 3.778 -7.389 1.00 91.06 86 GLU A O 1
ATOM 676 N N . ASN A 1 87 ? 19.241 3.200 -6.953 1.00 92.31 87 ASN A N 1
ATOM 677 C CA . ASN A 1 87 ? 19.457 2.667 -8.290 1.00 92.31 87 ASN A CA 1
ATOM 678 C C . ASN A 1 87 ? 18.547 1.452 -8.527 1.00 92.31 87 ASN A C 1
ATOM 680 O O . ASN A 1 87 ? 18.553 0.547 -7.690 1.00 92.31 87 ASN A O 1
ATOM 684 N N . PRO A 1 88 ? 17.807 1.410 -9.655 1.00 94.19 88 PRO A N 1
ATOM 685 C CA . PRO A 1 88 ? 17.029 0.242 -10.026 1.00 94.19 88 PRO A CA 1
ATOM 686 C C . PRO A 1 88 ? 17.918 -0.995 -10.066 1.00 94.19 88 PRO A C 1
ATOM 688 O O . PRO A 1 88 ? 19.036 -0.964 -10.588 1.00 94.19 88 PRO A O 1
ATOM 691 N N . GLN A 1 89 ? 17.407 -2.076 -9.509 1.00 94.31 89 GLN A N 1
ATOM 692 C CA . GLN A 1 89 ? 18.046 -3.373 -9.455 1.00 94.31 89 GLN A CA 1
ATOM 693 C C 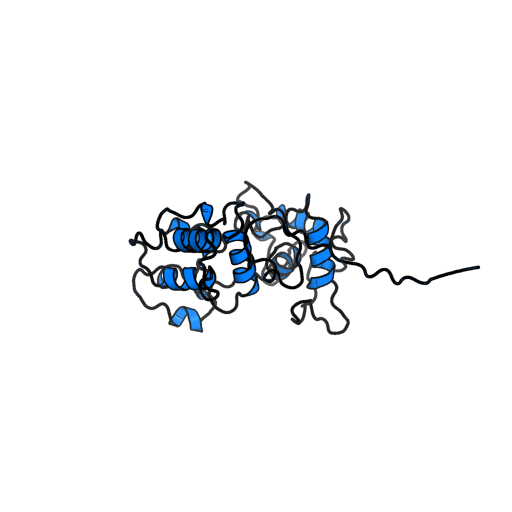. GLN A 1 89 ? 17.522 -4.263 -10.587 1.00 94.31 89 GLN A C 1
ATOM 695 O O . GLN A 1 89 ? 16.784 -3.837 -11.483 1.00 94.31 89 GLN A O 1
ATOM 700 N N . GLN A 1 90 ? 17.979 -5.512 -10.583 1.00 88.31 90 GLN A N 1
ATOM 701 C CA . GLN A 1 90 ? 17.742 -6.490 -11.636 1.00 88.31 90 GLN A CA 1
ATOM 702 C C . GLN A 1 90 ? 16.283 -6.520 -12.128 1.00 88.31 90 GLN A C 1
ATOM 704 O O . GLN A 1 90 ? 15.337 -6.558 -11.345 1.00 88.31 90 GLN A O 1
ATOM 709 N N . GLY A 1 91 ? 16.121 -6.495 -13.455 1.00 89.00 91 GLY A N 1
ATOM 710 C CA . GLY A 1 91 ? 14.820 -6.452 -14.130 1.00 89.00 91 GLY A CA 1
ATOM 711 C C . GLY A 1 91 ? 14.288 -5.036 -14.364 1.00 89.00 91 GLY A C 1
ATOM 712 O O . GLY A 1 91 ? 13.597 -4.818 -15.354 1.00 89.00 91 GLY A O 1
ATOM 713 N N . PHE A 1 92 ? 14.675 -4.065 -13.534 1.00 95.62 92 PHE A N 1
ATOM 714 C CA . PHE A 1 92 ? 14.280 -2.659 -13.672 1.00 95.62 92 PHE A CA 1
ATOM 715 C C . PHE A 1 92 ? 15.414 -1.749 -14.159 1.00 95.62 92 PHE A C 1
ATOM 717 O O . PHE A 1 92 ? 15.256 -0.536 -14.220 1.00 95.62 92 PHE A O 1
ATOM 724 N N . THR A 1 93 ? 16.566 -2.294 -14.542 1.00 95.12 93 THR A N 1
ATOM 725 C CA . THR A 1 93 ? 17.677 -1.510 -15.099 1.00 95.12 93 THR A CA 1
ATOM 726 C C . THR A 1 93 ? 17.446 -1.145 -16.564 1.00 95.12 93 THR A C 1
ATOM 728 O O . THR A 1 93 ? 17.068 -2.001 -17.363 1.00 95.12 93 THR A O 1
ATOM 731 N N . GLY A 1 94 ? 17.787 0.086 -16.953 1.00 94.75 94 GLY A N 1
ATOM 732 C CA . GLY A 1 94 ? 17.847 0.486 -18.367 1.00 94.75 94 GLY A CA 1
ATOM 733 C C . GLY A 1 94 ? 16.488 0.652 -19.052 1.00 94.75 94 GLY A C 1
ATOM 734 O O . GLY A 1 94 ? 16.427 0.651 -20.282 1.00 94.75 94 GLY A O 1
ATOM 735 N N . LEU A 1 95 ? 15.413 0.795 -18.274 1.00 97.12 95 LEU A N 1
ATOM 736 C CA . LEU A 1 95 ? 14.095 1.163 -18.786 1.00 97.12 95 LEU A CA 1
ATOM 737 C C . LEU A 1 95 ? 14.122 2.604 -19.304 1.00 97.12 95 LEU A C 1
ATOM 739 O O . LEU A 1 95 ? 14.761 3.464 -18.696 1.00 97.12 95 LEU A O 1
ATOM 743 N N . ASP A 1 96 ? 13.439 2.860 -20.418 1.00 96.75 96 ASP A N 1
ATOM 744 C CA . ASP A 1 96 ? 13.438 4.162 -21.105 1.00 96.75 96 ASP A CA 1
ATOM 745 C C . ASP A 1 96 ? 12.038 4.766 -21.283 1.00 96.75 96 ASP A C 1
ATOM 747 O O . ASP A 1 96 ? 11.891 5.870 -21.816 1.00 96.75 96 ASP A O 1
ATOM 751 N N . LYS A 1 97 ? 11.004 4.075 -20.787 1.00 97.62 97 LYS A N 1
ATOM 752 C CA . LYS A 1 97 ? 9.622 4.562 -20.779 1.00 97.62 97 LYS A CA 1
ATOM 753 C C . LYS A 1 97 ? 8.737 3.835 -19.775 1.00 97.62 97 LYS A C 1
ATOM 755 O O . LYS A 1 97 ? 9.069 2.775 -19.244 1.00 97.62 97 LYS A O 1
ATOM 760 N N . GLY A 1 98 ? 7.573 4.426 -19.529 1.00 97.81 98 GLY A N 1
ATOM 761 C CA . GLY A 1 98 ? 6.553 3.872 -18.648 1.00 97.81 98 GLY A CA 1
ATOM 762 C C . GLY A 1 98 ? 5.721 2.802 -19.329 1.00 97.81 98 GLY A C 1
ATOM 763 O O . GLY A 1 98 ? 5.829 1.623 -18.995 1.00 97.81 98 GLY A O 1
ATOM 764 N N . ALA A 1 99 ? 4.884 3.225 -20.273 1.00 98.06 99 ALA A N 1
ATOM 765 C CA . ALA A 1 99 ? 3.980 2.340 -20.991 1.00 98.06 99 ALA A CA 1
ATOM 766 C C . ALA A 1 99 ? 4.637 1.679 -22.213 1.00 98.06 99 ALA A C 1
ATOM 768 O O . ALA A 1 99 ? 5.501 2.262 -22.872 1.00 98.06 99 ALA A O 1
ATOM 769 N N . GLY A 1 100 ? 4.202 0.462 -22.540 1.00 96.94 100 GLY A N 1
ATOM 770 C CA . GLY A 1 100 ? 4.688 -0.283 -23.700 1.00 96.94 100 GLY A CA 1
ATOM 771 C C . GLY A 1 100 ? 4.720 -1.797 -23.500 1.00 96.94 100 GLY A C 1
ATOM 772 O O . GLY A 1 100 ? 4.574 -2.311 -22.392 1.00 96.94 100 GLY A O 1
ATOM 773 N N . LYS A 1 101 ? 4.908 -2.519 -24.610 1.00 95.38 101 LYS A N 1
ATOM 774 C CA . LYS A 1 101 ? 5.021 -3.992 -24.640 1.00 95.38 101 LYS A CA 1
ATOM 775 C C . LYS A 1 101 ? 6.459 -4.490 -24.789 1.00 95.38 101 LYS A C 1
ATOM 777 O O . LYS A 1 101 ? 6.704 -5.689 -24.685 1.00 95.38 101 LYS A O 1
ATOM 782 N N . ASP A 1 102 ? 7.390 -3.596 -25.083 1.00 95.31 102 ASP A N 1
ATOM 783 C CA . ASP A 1 102 ? 8.809 -3.902 -25.199 1.00 95.31 102 ASP A CA 1
ATOM 784 C C . ASP A 1 102 ? 9.476 -4.040 -23.828 1.00 95.31 102 ASP A C 1
ATOM 786 O O . ASP A 1 102 ? 8.993 -3.529 -22.821 1.00 95.31 102 ASP A O 1
ATOM 790 N N . ALA A 1 103 ? 10.621 -4.718 -23.807 1.00 95.38 103 ALA A N 1
ATOM 791 C CA . ALA A 1 103 ? 11.351 -5.031 -22.582 1.00 95.38 103 ALA A CA 1
ATOM 792 C C . ALA A 1 103 ? 11.913 -3.802 -21.839 1.00 95.38 103 ALA A C 1
ATOM 794 O O . ALA A 1 103 ? 12.374 -3.955 -20.714 1.00 95.38 103 ALA A O 1
ATOM 795 N N . LYS A 1 104 ? 11.886 -2.604 -22.442 1.00 96.94 104 LYS A N 1
ATOM 796 C CA . LYS A 1 104 ? 12.361 -1.362 -21.816 1.00 96.94 104 LYS A CA 1
ATOM 797 C C . LYS A 1 104 ? 11.238 -0.522 -21.200 1.00 96.94 104 LYS A C 1
ATOM 799 O O . LYS A 1 104 ? 11.515 0.537 -20.638 1.00 96.94 104 LYS A O 1
ATOM 804 N N . ALA A 1 105 ? 9.989 -0.985 -21.270 1.00 98.19 105 ALA A N 1
ATOM 805 C CA . ALA A 1 105 ? 8.850 -0.346 -20.624 1.00 98.19 105 ALA A CA 1
ATOM 806 C C . ALA A 1 105 ? 8.611 -0.904 -19.211 1.00 98.19 105 ALA A C 1
ATOM 808 O O . ALA A 1 105 ? 8.505 -2.122 -19.037 1.00 98.19 105 ALA A O 1
ATOM 809 N N . ILE A 1 106 ? 8.416 -0.024 -18.218 1.00 98.12 106 ILE A N 1
ATOM 810 C CA . ILE A 1 106 ? 8.024 -0.418 -16.846 1.00 98.12 106 ILE A CA 1
ATOM 811 C C . ILE A 1 106 ? 6.783 -1.320 -16.870 1.00 98.12 106 ILE A C 1
ATOM 813 O O . ILE A 1 106 ? 6.764 -2.364 -16.220 1.00 98.12 106 ILE A O 1
ATOM 817 N N . GLN A 1 107 ? 5.772 -0.958 -17.666 1.00 98.44 107 GLN A N 1
ATOM 818 C CA . GLN A 1 107 ? 4.528 -1.716 -17.817 1.00 98.44 107 GLN A CA 1
ATOM 819 C C . GLN A 1 107 ? 4.779 -3.180 -18.200 1.00 98.44 107 GLN A C 1
ATOM 821 O O . GLN A 1 107 ? 4.167 -4.087 -17.631 1.00 98.44 107 GLN A O 1
ATOM 826 N N . LYS A 1 108 ? 5.697 -3.431 -19.143 1.00 97.94 108 LYS A N 1
ATOM 827 C CA . LYS A 1 108 ? 6.030 -4.790 -19.578 1.00 97.94 108 LYS A CA 1
ATOM 828 C C . LYS A 1 108 ? 6.710 -5.580 -18.465 1.00 97.94 108 LYS A C 1
ATOM 830 O O . LYS A 1 108 ? 6.311 -6.716 -18.217 1.00 97.94 108 LYS A O 1
ATOM 835 N N . VAL A 1 109 ? 7.698 -4.980 -17.801 1.00 97.81 109 VAL A N 1
ATOM 836 C CA . VAL A 1 109 ? 8.443 -5.617 -16.704 1.00 97.81 109 VAL A CA 1
ATOM 837 C C . VAL A 1 109 ? 7.508 -5.967 -15.549 1.00 97.81 109 VAL A C 1
ATOM 839 O O . VAL A 1 109 ? 7.501 -7.105 -15.090 1.00 97.81 109 VAL A O 1
ATOM 842 N N . CYS A 1 110 ? 6.648 -5.037 -15.130 1.00 97.94 110 CYS A N 1
ATOM 843 C CA . CYS A 1 110 ? 5.651 -5.301 -14.095 1.00 97.94 110 CYS A CA 1
ATOM 844 C C . CYS A 1 110 ? 4.666 -6.402 -14.515 1.00 97.94 110 CYS A C 1
ATOM 846 O O . CYS A 1 110 ? 4.378 -7.301 -13.730 1.00 97.94 110 CYS A O 1
ATOM 848 N N . GLY A 1 111 ? 4.223 -6.418 -15.776 1.00 97.31 111 GLY A N 1
ATOM 849 C CA . GLY A 1 111 ? 3.397 -7.507 -16.303 1.00 97.31 111 GLY A CA 1
ATOM 850 C C . GLY A 1 111 ? 4.072 -8.886 -16.268 1.00 97.31 111 GLY A C 1
ATOM 851 O O . GLY A 1 111 ? 3.379 -9.902 -16.172 1.00 97.31 111 GLY A O 1
ATOM 852 N N . ASP A 1 112 ? 5.404 -8.946 -16.325 1.00 96.50 112 ASP A N 1
ATOM 853 C CA . ASP A 1 112 ? 6.161 -10.186 -16.130 1.00 96.50 112 ASP A CA 1
ATOM 854 C C . ASP A 1 112 ? 6.289 -10.542 -14.645 1.00 96.50 112 ASP A C 1
ATOM 856 O O . ASP A 1 112 ? 6.066 -11.698 -14.287 1.00 96.50 112 ASP A O 1
ATOM 860 N N . VAL A 1 113 ? 6.528 -9.551 -13.775 1.00 96.00 113 VAL A N 1
ATOM 861 C CA . VAL A 1 113 ? 6.533 -9.721 -12.310 1.00 96.00 113 VAL A CA 1
ATOM 862 C C . VAL A 1 113 ? 5.236 -10.354 -11.813 1.00 96.00 113 VAL A C 1
ATOM 864 O O . VAL A 1 113 ? 5.254 -11.202 -10.924 1.00 96.00 113 VAL A O 1
ATOM 867 N N . TYR A 1 114 ? 4.096 -9.999 -12.406 1.00 96.06 114 TYR A N 1
ATOM 868 C CA . TYR A 1 114 ? 2.788 -10.489 -11.958 1.00 96.06 114 TYR A CA 1
ATOM 869 C C . TYR A 1 114 ? 2.587 -11.982 -12.190 1.00 96.06 114 TYR A C 1
ATOM 871 O O . TYR A 1 114 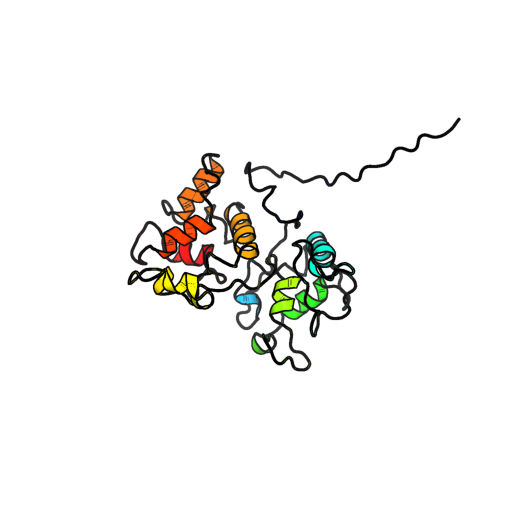? 1.659 -12.559 -11.634 1.00 96.06 114 TYR A O 1
ATOM 879 N N . LYS A 1 115 ? 3.455 -12.609 -12.987 1.00 95.81 115 LYS A N 1
ATOM 880 C CA . LYS A 1 115 ? 3.451 -14.045 -13.277 1.00 95.81 115 LYS A CA 1
ATOM 881 C C . LYS A 1 115 ? 4.476 -14.809 -12.436 1.00 95.81 115 LYS A C 1
ATOM 883 O O . LYS A 1 115 ? 4.581 -16.023 -12.581 1.00 95.81 115 LYS A O 1
ATOM 888 N N . LEU A 1 116 ? 5.242 -14.119 -11.591 1.00 94.62 116 LEU A N 1
ATOM 889 C CA . LEU A 1 116 ? 6.284 -14.732 -10.782 1.00 94.62 116 LEU A CA 1
ATOM 890 C C . LEU A 1 116 ? 5.723 -15.370 -9.515 1.00 94.62 116 LEU A C 1
ATOM 892 O O . LEU A 1 116 ? 4.846 -14.832 -8.832 1.00 94.62 116 LEU A O 1
ATOM 896 N N . GLU A 1 117 ? 6.320 -16.501 -9.165 1.00 95.00 117 GLU A N 1
ATOM 897 C CA . GLU A 1 117 ? 6.163 -17.109 -7.852 1.00 95.00 117 GLU A CA 1
ATOM 898 C C . GLU A 1 117 ? 6.831 -16.254 -6.769 1.00 95.00 117 GLU A C 1
ATOM 900 O O . GLU A 1 117 ? 7.835 -15.579 -7.011 1.00 95.00 117 GLU A O 1
ATOM 905 N N . LYS A 1 118 ? 6.323 -16.351 -5.535 1.00 94.19 118 LYS A N 1
ATOM 906 C CA . LYS A 1 118 ? 6.868 -15.640 -4.361 1.00 94.19 118 LYS A CA 1
ATOM 907 C C . LYS A 1 118 ? 8.376 -15.839 -4.170 1.00 94.19 118 LYS A C 1
ATOM 909 O O . LYS A 1 118 ? 9.062 -14.928 -3.728 1.00 94.19 118 LYS A O 1
ATOM 914 N N . THR A 1 119 ? 8.905 -17.010 -4.525 1.00 94.69 119 THR A N 1
ATOM 915 C CA . THR A 1 119 ? 10.323 -17.364 -4.352 1.00 94.69 119 THR A CA 1
ATOM 916 C C . THR A 1 119 ? 11.274 -16.546 -5.227 1.00 94.69 119 THR A C 1
ATOM 918 O O . THR A 1 119 ? 12.458 -16.474 -4.892 1.00 94.69 119 THR A O 1
ATOM 921 N N . LYS A 1 120 ? 10.775 -15.930 -6.307 1.00 95.88 120 LYS A N 1
ATOM 922 C CA . LYS A 1 120 ? 11.538 -15.089 -7.245 1.00 95.88 120 LYS A CA 1
ATOM 923 C C . LYS A 1 120 ? 11.587 -13.617 -6.855 1.00 95.88 120 LYS A C 1
ATOM 925 O O . LYS A 1 120 ? 12.304 -12.849 -7.487 1.00 95.88 120 LYS A O 1
ATOM 930 N N . VAL A 1 121 ? 10.847 -13.220 -5.823 1.00 95.81 121 VAL A N 1
ATOM 931 C CA . VAL A 1 121 ? 10.880 -11.861 -5.283 1.00 95.81 121 VAL A CA 1
ATOM 932 C C . VAL A 1 121 ? 11.698 -11.865 -4.000 1.00 95.81 121 VAL A C 1
ATOM 934 O O . VAL A 1 121 ? 11.413 -12.631 -3.079 1.00 95.81 121 VAL A O 1
ATOM 937 N N . LYS A 1 122 ? 12.744 -11.039 -3.951 1.00 95.50 122 LYS A N 1
ATOM 938 C CA . LYS A 1 122 ? 13.703 -10.999 -2.843 1.00 95.50 122 LYS A CA 1
ATOM 939 C C . LYS A 1 122 ? 13.807 -9.598 -2.265 1.00 95.50 122 LYS A C 1
ATOM 941 O O . LYS A 1 122 ? 13.743 -8.611 -2.990 1.00 95.50 122 LYS A O 1
ATOM 946 N N . THR A 1 123 ? 14.037 -9.521 -0.962 1.00 93.81 123 THR A N 1
ATOM 947 C CA . THR A 1 123 ? 14.402 -8.270 -0.289 1.00 93.81 123 THR A CA 1
ATOM 948 C C . THR A 1 123 ? 15.897 -7.978 -0.398 1.00 93.81 123 THR A C 1
ATOM 950 O O . THR A 1 123 ? 16.289 -6.819 -0.406 1.00 93.81 123 THR A O 1
ATOM 953 N N . GLU A 1 124 ? 16.730 -9.018 -0.491 1.00 90.94 124 GLU A N 1
ATOM 954 C CA . GLU A 1 124 ? 18.196 -8.944 -0.492 1.00 90.94 124 GLU A CA 1
ATOM 955 C C . GLU A 1 124 ? 18.796 -10.122 -1.285 1.00 90.94 124 GLU A C 1
ATOM 957 O O . GLU A 1 124 ? 18.096 -11.096 -1.568 1.00 90.94 124 GLU A O 1
ATOM 962 N N . ASN A 1 125 ? 20.099 -10.064 -1.595 1.00 90.31 125 ASN A N 1
ATOM 963 C CA . ASN A 1 125 ? 20.866 -11.153 -2.227 1.00 90.31 125 ASN A CA 1
ATOM 964 C C . ASN A 1 125 ? 20.253 -11.672 -3.543 1.00 90.31 125 ASN A C 1
ATOM 966 O O . ASN A 1 125 ? 20.008 -12.868 -3.710 1.00 90.31 125 ASN A O 1
ATOM 970 N N . LEU A 1 126 ? 19.997 -10.753 -4.477 1.00 91.50 126 LEU A N 1
ATOM 971 C CA . LEU A 1 126 ? 19.422 -11.070 -5.784 1.00 91.50 126 LEU A CA 1
ATOM 972 C C . LEU A 1 126 ? 20.326 -12.022 -6.576 1.00 91.50 126 LEU A C 1
ATOM 974 O O . LEU A 1 126 ? 21.515 -11.760 -6.758 1.00 91.50 126 LEU A O 1
ATOM 978 N N . SER A 1 127 ? 19.740 -13.106 -7.078 1.00 91.38 127 SER A N 1
ATOM 979 C CA . SER A 1 127 ? 20.365 -13.991 -8.059 1.00 91.38 127 SER A CA 1
ATOM 980 C C . SER A 1 127 ? 19.826 -13.722 -9.463 1.00 91.38 127 SER A C 1
ATOM 982 O O . SER A 1 127 ? 18.834 -13.021 -9.656 1.00 91.38 127 SER A O 1
ATOM 984 N N . THR A 1 128 ? 20.457 -14.320 -10.477 1.00 90.44 128 THR A N 1
ATOM 985 C CA . THR A 1 128 ? 19.987 -14.169 -11.860 1.00 90.44 128 THR A CA 1
ATOM 986 C C . THR A 1 128 ? 18.543 -14.661 -12.011 1.00 90.44 128 THR A C 1
ATOM 988 O O . THR A 1 128 ? 18.251 -15.832 -11.773 1.00 90.44 128 THR A O 1
ATOM 991 N N . GLY A 1 129 ? 17.651 -13.769 -12.445 1.00 87.50 129 GLY A N 1
ATOM 992 C CA . GLY A 1 129 ? 16.223 -14.039 -12.626 1.00 87.50 129 GLY A CA 1
ATOM 993 C C . GLY A 1 129 ? 15.357 -13.716 -11.406 1.00 87.50 129 GLY A C 1
ATOM 994 O O . GLY A 1 129 ? 14.140 -13.876 -11.494 1.00 87.50 129 GLY A O 1
ATOM 995 N N . ASP A 1 130 ? 15.956 -13.259 -10.304 1.00 94.69 130 ASP A N 1
ATOM 996 C CA . ASP A 1 130 ? 15.222 -12.697 -9.174 1.00 94.69 130 ASP A CA 1
ATOM 997 C C . ASP A 1 130 ? 14.870 -11.226 -9.426 1.00 94.69 130 ASP A C 1
ATOM 999 O O . ASP A 1 130 ? 15.523 -10.523 -10.203 1.00 94.69 130 ASP A O 1
ATOM 1003 N N . PHE A 1 131 ? 13.837 -10.759 -8.728 1.00 95.62 131 PHE A N 1
ATOM 1004 C CA . PHE A 1 131 ? 13.390 -9.373 -8.741 1.00 95.62 131 PHE A CA 1
ATOM 1005 C C . PHE A 1 131 ? 13.430 -8.784 -7.337 1.00 95.62 131 PHE A C 1
ATOM 1007 O O . PHE A 1 131 ? 13.078 -9.442 -6.354 1.00 95.62 131 PHE A O 1
ATOM 1014 N N . SER A 1 132 ? 13.825 -7.516 -7.261 1.00 96.38 132 SER A N 1
ATOM 1015 C CA . SER A 1 132 ? 13.824 -6.766 -6.012 1.00 96.38 132 SER A CA 1
ATOM 1016 C C . SER A 1 132 ? 12.409 -6.421 -5.572 1.00 96.38 132 SER A C 1
ATOM 1018 O O . SER A 1 132 ? 11.648 -5.809 -6.323 1.00 96.38 132 SER A O 1
ATOM 1020 N N . GLU A 1 133 ? 12.059 -6.767 -4.333 1.00 96.38 133 GLU A N 1
ATOM 1021 C CA . GLU A 1 133 ? 10.788 -6.367 -3.737 1.00 96.38 133 GLU A CA 1
ATOM 1022 C C . GLU A 1 133 ? 10.661 -4.835 -3.699 1.00 96.38 133 GLU A C 1
ATOM 1024 O O . GLU A 1 133 ? 9.603 -4.305 -4.034 1.00 96.38 133 GLU A O 1
ATOM 1029 N N . SER A 1 134 ? 11.730 -4.105 -3.364 1.00 96.00 134 SER A N 1
ATOM 1030 C CA . SER A 1 134 ? 11.664 -2.642 -3.266 1.00 96.00 134 SER A CA 1
ATOM 1031 C C . SER A 1 134 ? 11.340 -1.988 -4.612 1.00 96.00 134 SER A C 1
ATOM 1033 O O . SER A 1 134 ? 10.480 -1.106 -4.658 1.00 96.00 134 SER A O 1
ATOM 1035 N N . ASP A 1 135 ? 11.937 -2.457 -5.711 1.00 97.25 135 ASP A N 1
ATOM 1036 C CA . ASP A 1 135 ? 11.636 -1.951 -7.056 1.00 97.25 135 ASP A CA 1
ATOM 1037 C C . ASP A 1 135 ? 10.239 -2.347 -7.532 1.00 97.25 135 ASP A C 1
ATOM 1039 O O . ASP A 1 135 ? 9.544 -1.530 -8.140 1.00 97.25 135 ASP A O 1
ATOM 1043 N N . ILE A 1 136 ? 9.788 -3.566 -7.217 1.00 97.38 136 ILE A N 1
ATOM 1044 C CA . ILE A 1 136 ? 8.422 -3.996 -7.532 1.00 97.38 136 ILE A CA 1
ATOM 1045 C C . ILE A 1 136 ? 7.411 -3.054 -6.876 1.00 97.38 136 ILE A C 1
ATOM 1047 O O . ILE A 1 136 ? 6.509 -2.560 -7.550 1.00 97.38 136 ILE A O 1
ATOM 1051 N N . TRP A 1 137 ? 7.561 -2.765 -5.582 1.00 97.31 137 TRP A N 1
ATOM 1052 C CA . TRP A 1 137 ? 6.666 -1.829 -4.901 1.00 97.3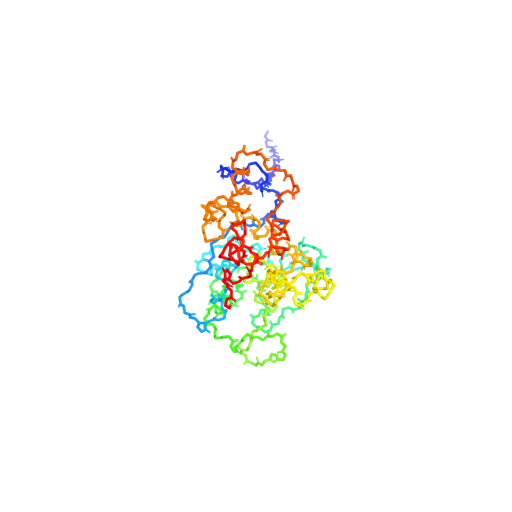1 137 TRP A CA 1
ATOM 1053 C C . TRP A 1 137 ? 6.773 -0.425 -5.495 1.00 97.31 137 TRP A C 1
ATOM 1055 O O . TRP A 1 137 ? 5.753 0.183 -5.819 1.00 97.31 137 TRP A O 1
ATOM 1065 N N . ARG A 1 138 ? 7.995 0.056 -5.731 1.00 96.25 138 ARG A N 1
ATOM 1066 C CA . ARG A 1 138 ? 8.249 1.397 -6.264 1.00 96.25 138 ARG A CA 1
ATOM 1067 C C . ARG A 1 138 ? 7.624 1.628 -7.636 1.00 96.25 138 ARG A C 1
ATOM 1069 O O . ARG A 1 138 ? 7.055 2.700 -7.862 1.00 96.25 138 ARG A O 1
ATOM 1076 N N . TYR A 1 139 ? 7.721 0.655 -8.540 1.00 97.31 139 TYR A N 1
ATOM 1077 C CA . TYR A 1 139 ? 7.374 0.842 -9.951 1.00 97.31 139 TYR A CA 1
ATOM 1078 C C . TYR A 1 139 ? 6.084 0.148 -10.388 1.00 97.31 139 TYR A C 1
ATOM 1080 O O . TYR A 1 139 ? 5.456 0.599 -11.342 1.00 97.31 139 TYR A O 1
ATOM 1088 N N . CYS A 1 140 ? 5.659 -0.912 -9.703 1.00 97.94 140 CYS A N 1
ATOM 1089 C CA . CYS A 1 140 ? 4.497 -1.705 -10.107 1.00 97.94 140 CYS A CA 1
ATOM 1090 C C . CYS A 1 140 ? 3.259 -1.487 -9.237 1.00 97.94 140 CYS A C 1
ATOM 1092 O O . CYS A 1 140 ? 2.218 -2.085 -9.530 1.00 97.94 140 CYS A O 1
ATOM 1094 N N . THR A 1 141 ? 3.360 -0.680 -8.175 1.00 97.38 141 THR A N 1
ATOM 1095 C CA . THR A 1 141 ? 2.245 -0.436 -7.256 1.00 97.38 141 THR A CA 1
ATOM 1096 C C . THR A 1 141 ? 1.914 1.043 -7.104 1.00 97.38 141 THR A C 1
ATOM 1098 O O . THR A 1 141 ? 2.766 1.915 -7.276 1.00 97.38 141 THR A O 1
ATOM 1101 N N . ALA A 1 142 ? 0.660 1.338 -6.769 1.00 95.31 142 ALA A N 1
ATOM 1102 C CA . ALA A 1 142 ? 0.182 2.693 -6.507 1.00 95.31 142 ALA A CA 1
ATOM 1103 C C . ALA A 1 142 ? 0.868 3.348 -5.305 1.00 95.31 142 ALA A C 1
ATOM 1105 O O . ALA A 1 142 ? 1.053 4.564 -5.285 1.00 95.31 142 ALA A O 1
ATOM 1106 N N . VAL A 1 143 ? 1.336 2.547 -4.350 1.00 94.56 143 VAL A N 1
ATOM 1107 C CA . VAL A 1 143 ? 2.149 3.014 -3.225 1.00 94.56 143 VAL A CA 1
ATOM 1108 C C . VAL A 1 143 ? 3.632 2.911 -3.577 1.00 94.56 143 VAL A C 1
ATOM 1110 O O . VAL A 1 143 ? 4.045 2.087 -4.378 1.00 94.56 143 VAL A O 1
ATOM 1113 N N . LYS A 1 144 ? 4.472 3.780 -3.028 1.00 91.62 144 LYS A N 1
ATOM 1114 C CA . LYS A 1 144 ? 5.885 3.850 -3.439 1.00 91.62 144 LYS A CA 1
ATOM 1115 C C . LYS A 1 144 ? 6.782 2.814 -2.759 1.00 91.62 144 LYS A C 1
ATOM 1117 O O . LYS A 1 144 ? 7.845 2.469 -3.266 1.00 91.62 144 LYS A O 1
ATOM 1122 N N . LYS A 1 145 ? 6.387 2.368 -1.572 1.00 95.00 145 LYS A N 1
ATOM 1123 C CA . LYS A 1 145 ? 7.132 1.433 -0.726 1.00 95.00 145 LYS A CA 1
ATOM 1124 C C . LYS A 1 145 ? 6.138 0.453 -0.127 1.00 95.00 145 LYS A C 1
ATOM 1126 O O 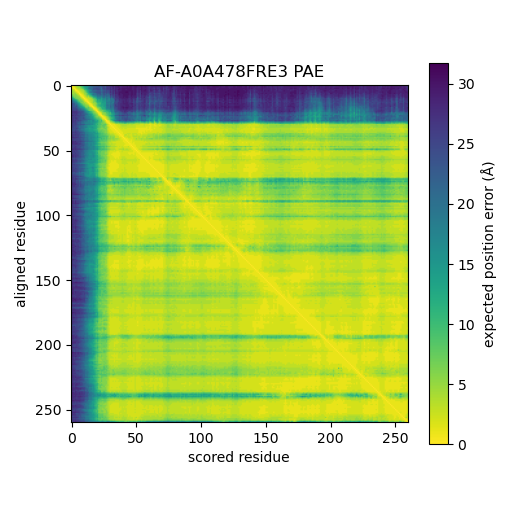. LYS A 1 145 ? 4.994 0.828 0.141 1.00 95.00 145 LYS A O 1
ATOM 1131 N N . LYS A 1 146 ? 6.585 -0.780 0.112 1.00 96.50 146 LYS A N 1
ATOM 1132 C CA . LYS A 1 146 ? 5.812 -1.736 0.904 1.00 96.50 146 LYS A CA 1
ATOM 1133 C C . LYS A 1 146 ? 5.582 -1.130 2.292 1.00 96.50 146 LYS A C 1
ATOM 1135 O O . LYS A 1 146 ? 6.568 -0.756 2.932 1.00 96.50 146 LYS A O 1
ATOM 1140 N N . PRO A 1 147 ? 4.329 -1.000 2.753 1.00 97.12 147 PRO A N 1
ATOM 1141 C CA . PRO A 1 147 ? 4.072 -0.441 4.065 1.00 97.12 147 PRO A CA 1
ATOM 1142 C C . PRO A 1 147 ? 4.658 -1.344 5.146 1.00 97.12 147 PRO A C 1
ATOM 1144 O O . PRO A 1 147 ? 4.581 -2.574 5.068 1.00 97.12 147 PRO A O 1
ATOM 1147 N N . LYS A 1 148 ? 5.222 -0.721 6.171 1.00 97.69 148 LYS A N 1
ATOM 1148 C CA . LYS A 1 148 ? 5.682 -1.409 7.368 1.00 97.69 148 LYS A CA 1
ATOM 1149 C C . LYS A 1 148 ? 4.494 -1.760 8.250 1.00 97.69 148 LYS A C 1
ATOM 1151 O O . LYS A 1 148 ? 3.554 -0.978 8.397 1.00 97.69 148 LYS A O 1
ATOM 1156 N N . THR A 1 149 ? 4.549 -2.933 8.853 1.00 98.00 149 THR A N 1
ATOM 1157 C CA . THR A 1 149 ? 3.585 -3.341 9.872 1.00 98.00 149 THR A CA 1
ATOM 1158 C C . THR A 1 149 ? 3.955 -2.724 11.216 1.00 98.00 149 THR A C 1
ATOM 1160 O O . THR A 1 149 ? 5.079 -2.246 11.383 1.00 98.00 149 THR A O 1
ATOM 1163 N N . ILE A 1 150 ? 3.035 -2.741 12.180 1.00 98.19 150 ILE A N 1
ATOM 1164 C CA . ILE A 1 150 ? 3.305 -2.267 13.548 1.00 98.19 150 ILE A CA 1
ATOM 1165 C C . ILE A 1 150 ? 4.545 -2.968 14.127 1.00 98.19 150 ILE A C 1
ATOM 1167 O O . ILE A 1 150 ? 5.385 -2.325 14.741 1.00 98.19 150 ILE A O 1
ATOM 1171 N N . ASP A 1 151 ? 4.719 -4.268 13.869 1.00 97.81 151 ASP A N 1
ATOM 1172 C CA . ASP A 1 151 ? 5.872 -5.051 14.333 1.00 97.81 151 ASP A CA 1
ATOM 1173 C C . ASP A 1 151 ? 7.223 -4.491 13.852 1.00 97.81 151 ASP A C 1
ATOM 1175 O O . ASP A 1 151 ? 8.239 -4.628 14.532 1.00 97.81 151 ASP A O 1
ATOM 1179 N N . ARG A 1 152 ? 7.232 -3.826 12.690 1.00 96.81 152 ARG A N 1
ATOM 1180 C CA . ARG A 1 152 ? 8.423 -3.230 12.072 1.00 96.81 152 ARG A CA 1
ATOM 1181 C C . ARG A 1 152 ? 8.648 -1.765 12.456 1.00 96.81 152 ARG A C 1
ATOM 1183 O O . ARG A 1 152 ? 9.675 -1.215 12.068 1.00 96.81 152 ARG A O 1
ATOM 1190 N N . GLU A 1 153 ? 7.730 -1.153 13.201 1.00 96.81 153 GLU A N 1
ATOM 1191 C CA . GLU A 1 153 ? 7.855 0.203 13.741 1.00 96.81 153 GLU A CA 1
ATOM 1192 C C . GLU A 1 153 ? 7.942 0.148 15.270 1.00 96.81 153 GLU A C 1
ATOM 1194 O O . GLU A 1 153 ? 6.941 0.236 15.980 1.00 96.81 153 GLU A O 1
ATOM 1199 N N . THR A 1 154 ? 9.163 -0.035 15.786 1.00 93.94 154 THR A N 1
ATOM 1200 C CA . THR A 1 154 ? 9.437 -0.351 17.201 1.00 93.94 154 THR A CA 1
ATOM 1201 C C . THR A 1 154 ? 8.822 0.646 18.184 1.00 93.94 154 THR A C 1
ATOM 1203 O O . THR A 1 154 ? 8.275 0.233 19.208 1.00 93.94 154 THR A O 1
ATOM 1206 N N . GLU A 1 155 ? 8.894 1.944 17.881 1.00 95.50 155 GLU A N 1
ATOM 1207 C CA . GLU A 1 155 ? 8.329 2.996 18.736 1.00 95.50 155 GLU A CA 1
ATOM 1208 C C . GLU A 1 155 ? 6.804 2.898 18.805 1.00 95.50 155 GLU A C 1
ATOM 1210 O O . GLU A 1 155 ? 6.227 2.970 19.887 1.00 95.50 155 GLU A O 1
ATOM 1215 N N . GLU A 1 156 ? 6.146 2.657 17.669 1.00 96.38 156 GLU A N 1
ATOM 1216 C CA . GLU A 1 156 ? 4.694 2.515 17.619 1.00 96.38 156 GLU A CA 1
ATOM 1217 C C . GLU A 1 156 ? 4.235 1.206 18.268 1.00 96.38 156 GLU A C 1
ATOM 1219 O O . GLU A 1 156 ? 3.280 1.204 19.046 1.00 96.38 156 GLU A O 1
ATOM 1224 N N . LYS A 1 157 ? 4.947 0.100 18.023 1.00 96.75 157 LYS A N 1
ATOM 1225 C CA . LYS A 1 157 ? 4.685 -1.198 18.655 1.00 96.75 157 LYS A CA 1
ATOM 1226 C C . LYS A 1 157 ? 4.616 -1.087 20.176 1.00 96.75 157 LYS A C 1
ATOM 1228 O O . LYS A 1 157 ? 3.733 -1.682 20.790 1.00 96.75 157 LYS A O 1
ATOM 1233 N N . ALA A 1 158 ? 5.512 -0.303 20.778 1.00 96.56 158 ALA A N 1
ATOM 1234 C CA . ALA A 1 158 ? 5.555 -0.093 22.223 1.00 96.56 158 ALA A CA 1
ATOM 1235 C C . ALA A 1 158 ? 4.311 0.630 22.780 1.00 96.56 158 ALA A C 1
ATOM 1237 O O . ALA A 1 158 ? 4.054 0.553 23.981 1.00 96.56 158 ALA A O 1
ATOM 1238 N N . THR A 1 159 ? 3.521 1.302 21.934 1.00 97.06 159 THR A N 1
ATOM 1239 C CA . THR A 1 159 ? 2.301 2.013 22.354 1.00 97.06 159 THR A CA 1
ATOM 1240 C C . THR A 1 159 ? 1.078 1.102 22.493 1.00 97.06 159 THR A C 1
ATOM 1242 O O . THR A 1 159 ? 0.179 1.402 23.280 1.00 97.06 159 THR A O 1
ATOM 1245 N N . TYR A 1 160 ? 1.039 -0.038 21.794 1.00 95.06 160 TYR A N 1
ATOM 1246 C CA . TYR A 1 160 ? -0.099 -0.964 21.828 1.00 95.06 160 TYR A CA 1
ATOM 1247 C C . TYR A 1 160 ? 0.077 -2.026 22.920 1.00 95.06 160 TYR A C 1
ATOM 1249 O O . TYR A 1 160 ? 0.478 -3.161 22.672 1.00 95.06 160 TYR A O 1
ATOM 1257 N N . THR A 1 161 ? -0.233 -1.649 24.161 1.00 95.62 161 THR A N 1
ATOM 1258 C CA . THR A 1 161 ? -0.036 -2.506 25.347 1.00 95.62 161 THR A CA 1
ATOM 1259 C C . THR A 1 161 ? -1.306 -3.214 25.827 1.00 95.62 161 THR A C 1
ATOM 1261 O O . THR A 1 161 ? -1.217 -4.213 26.547 1.00 95.62 161 THR A O 1
ATOM 1264 N N . THR A 1 162 ? -2.483 -2.746 25.402 1.00 95.62 162 THR A N 1
ATOM 1265 C CA . THR A 1 162 ? -3.794 -3.266 25.815 1.00 95.62 162 THR A CA 1
ATOM 1266 C C . THR A 1 162 ? -4.007 -4.709 25.356 1.00 95.62 162 THR A C 1
ATOM 1268 O O . THR A 1 162 ? -3.965 -4.998 24.159 1.00 95.62 162 THR A O 1
ATOM 1271 N N . GLU A 1 163 ? -4.268 -5.609 26.306 1.00 95.12 163 GLU A N 1
ATOM 1272 C CA . GLU A 1 163 ? -4.577 -7.016 26.023 1.00 95.12 163 GLU A CA 1
ATOM 1273 C C . GLU A 1 163 ? -5.812 -7.170 25.136 1.00 95.12 163 GLU A C 1
ATOM 1275 O O . GLU A 1 163 ? -6.797 -6.446 25.296 1.00 95.12 163 GLU A O 1
ATOM 1280 N N . ASN A 1 164 ? -5.772 -8.153 24.236 1.00 94.88 164 ASN A N 1
ATOM 1281 C CA . ASN A 1 164 ? -6.851 -8.487 23.302 1.00 94.88 164 ASN A CA 1
ATOM 1282 C C . ASN A 1 164 ? -7.226 -7.362 22.321 1.00 94.88 164 ASN A C 1
ATOM 1284 O O . ASN A 1 164 ? -8.283 -7.418 21.680 1.00 94.88 164 ASN A O 1
ATOM 1288 N N . SER A 1 165 ? -6.405 -6.310 22.237 1.00 97.19 165 SER A N 1
ATOM 1289 C CA . SER A 1 165 ? -6.587 -5.236 21.267 1.00 97.19 165 SER A CA 1
ATOM 1290 C C . SER A 1 165 ? -6.011 -5.634 19.914 1.00 97.19 165 SER A C 1
ATOM 1292 O O . SER A 1 165 ? -5.009 -6.349 19.831 1.00 97.19 165 SER A O 1
ATOM 1294 N N . TYR A 1 166 ? -6.608 -5.136 18.832 1.00 97.69 166 TYR A N 1
ATOM 1295 C CA . TYR A 1 166 ? -6.115 -5.428 17.486 1.00 97.69 166 TYR A CA 1
ATOM 1296 C C . TYR A 1 166 ? -4.642 -5.049 17.305 1.00 97.69 166 TYR A C 1
ATOM 1298 O O . TYR A 1 166 ? -3.875 -5.851 16.768 1.00 97.69 166 TYR A O 1
ATOM 1306 N N . GLY A 1 167 ? -4.257 -3.856 17.774 1.00 97.00 167 GLY A N 1
ATOM 1307 C CA . GLY A 1 167 ? -2.909 -3.308 17.634 1.00 97.00 167 GLY A CA 1
ATOM 1308 C C . GLY A 1 167 ? -1.843 -4.126 18.355 1.00 97.00 167 GLY A C 1
ATOM 1309 O O . GLY A 1 167 ? -0.716 -4.181 17.876 1.00 97.00 167 GLY A O 1
ATOM 1310 N N . LYS A 1 168 ? -2.198 -4.805 19.453 1.00 97.31 168 LYS A N 1
ATOM 1311 C CA . LYS A 1 168 ? -1.289 -5.694 20.186 1.00 97.31 168 LYS A CA 1
ATOM 1312 C C . LYS A 1 168 ? -1.230 -7.098 19.585 1.00 97.31 168 LYS A C 1
ATOM 1314 O O . LYS A 1 168 ? -0.144 -7.630 19.364 1.00 97.31 168 LYS A O 1
ATOM 1319 N N . ASP A 1 169 ? -2.385 -7.681 19.282 1.00 97.38 169 ASP A N 1
ATOM 1320 C CA . ASP A 1 169 ? -2.480 -9.094 18.893 1.00 97.38 169 ASP A CA 1
ATOM 1321 C C . ASP A 1 169 ? -2.081 -9.352 17.433 1.00 97.38 169 ASP A C 1
ATOM 1323 O O . ASP A 1 169 ? -1.849 -10.494 17.039 1.00 97.38 169 ASP A O 1
ATOM 1327 N N . ASN A 1 170 ? -2.041 -8.306 16.601 1.00 97.62 170 ASN A N 1
ATOM 1328 C CA . ASN A 1 170 ? -1.856 -8.429 15.152 1.00 97.62 170 ASN A CA 1
ATOM 1329 C C . ASN A 1 170 ? -0.799 -7.452 14.618 1.00 97.62 170 ASN A C 1
ATOM 1331 O O . ASN A 1 170 ? -0.933 -6.913 13.515 1.00 97.62 170 ASN A O 1
ATOM 1335 N N . THR A 1 171 ? 0.254 -7.216 15.407 1.00 97.50 171 THR A N 1
ATOM 1336 C CA . THR A 1 171 ? 1.341 -6.285 15.056 1.00 97.50 171 THR A CA 1
ATOM 1337 C C . THR A 1 171 ? 2.022 -6.630 13.727 1.00 97.50 171 THR A C 1
ATOM 1339 O O . THR A 1 171 ? 2.469 -5.743 13.006 1.00 97.50 171 THR A O 1
ATOM 1342 N N . ASP A 1 172 ? 2.065 -7.907 13.362 1.00 97.44 172 ASP A N 1
ATOM 1343 C CA . ASP A 1 172 ? 2.657 -8.439 12.134 1.00 97.44 172 ASP A CA 1
ATOM 1344 C C . ASP A 1 172 ? 1.765 -8.281 10.890 1.00 97.44 172 ASP A C 1
ATOM 1346 O O . ASP A 1 172 ? 2.232 -8.490 9.771 1.00 97.44 172 ASP A O 1
ATOM 1350 N N . LYS A 1 173 ? 0.490 -7.911 11.063 1.00 97.38 173 LYS A N 1
ATOM 1351 C CA . LYS A 1 173 ? -0.513 -7.855 9.981 1.00 97.38 173 LYS A CA 1
ATOM 1352 C C . LYS A 1 173 ? -1.046 -6.456 9.722 1.00 97.38 173 LYS A C 1
ATOM 1354 O O . LYS A 1 173 ? -1.382 -6.121 8.584 1.00 97.38 173 LYS A O 1
ATOM 1359 N N . LEU A 1 174 ? -1.175 -5.657 10.773 1.00 98.19 174 LEU A N 1
ATOM 1360 C CA . LEU A 1 174 ? -1.708 -4.304 10.690 1.00 98.19 174 LEU A CA 1
ATOM 1361 C C . LEU A 1 174 ? -0.603 -3.338 10.272 1.00 98.19 174 LEU A C 1
ATOM 1363 O O . LEU A 1 174 ? 0.530 -3.425 10.748 1.00 98.19 174 LEU A O 1
ATOM 1367 N N . VAL A 1 175 ? -0.929 -2.428 9.355 1.00 98.31 175 VAL A N 1
ATOM 1368 C CA . VAL A 1 175 ? 0.018 -1.415 8.884 1.00 98.31 175 VAL A CA 1
ATOM 1369 C C . VAL A 1 175 ? 0.232 -0.386 9.989 1.00 98.31 175 VAL A C 1
ATOM 1371 O O . VAL A 1 175 ? -0.737 0.074 10.596 1.00 98.31 175 VAL A O 1
ATOM 1374 N N . ALA A 1 176 ? 1.489 -0.027 10.250 1.00 98.50 176 ALA A N 1
ATOM 1375 C CA . ALA A 1 176 ? 1.816 0.989 11.242 1.00 98.50 176 ALA A CA 1
ATOM 1376 C C . ALA A 1 176 ? 1.214 2.342 10.841 1.00 98.50 176 ALA A C 1
ATOM 1378 O O . ALA A 1 176 ? 1.211 2.721 9.662 1.00 98.50 176 ALA A O 1
ATOM 1379 N N . ILE A 1 177 ? 0.698 3.078 11.819 1.00 98.19 177 ILE A N 1
ATOM 1380 C CA . ILE A 1 177 ? 0.155 4.415 11.615 1.00 98.19 177 ILE A CA 1
ATOM 1381 C C . ILE A 1 177 ? 1.263 5.354 11.158 1.00 98.19 177 ILE A C 1
ATOM 1383 O O . ILE A 1 177 ? 1.031 6.135 10.247 1.00 98.19 177 ILE A O 1
ATOM 1387 N N . THR A 1 178 ? 2.459 5.287 11.724 1.00 95.62 178 THR A N 1
ATOM 1388 C CA . THR A 1 178 ? 3.614 6.131 11.385 1.00 95.62 178 THR A CA 1
ATOM 1389 C C . THR A 1 178 ? 4.453 5.542 10.239 1.00 95.62 178 THR A C 1
ATOM 1391 O O . THR A 1 178 ? 4.314 4.375 9.885 1.00 95.62 178 THR A O 1
ATOM 1394 N N . GLY A 1 179 ? 5.261 6.376 9.569 1.00 92.88 179 GLY A N 1
ATOM 1395 C CA . GLY A 1 179 ? 6.221 5.929 8.541 1.00 92.88 179 GLY A CA 1
ATOM 1396 C C . GLY A 1 179 ? 5.641 5.407 7.214 1.00 92.88 179 GLY A C 1
ATOM 1397 O O . GLY A 1 179 ? 6.401 4.986 6.346 1.00 92.88 179 GLY A O 1
ATOM 1398 N N . ASN A 1 180 ? 4.317 5.446 7.028 1.00 96.25 180 ASN A N 1
ATOM 1399 C CA . ASN A 1 180 ? 3.605 4.813 5.909 1.00 96.25 180 ASN A CA 1
ATOM 1400 C C . ASN A 1 180 ? 2.726 5.792 5.105 1.00 96.25 180 ASN A C 1
ATOM 1402 O O . ASN A 1 180 ? 1.654 5.423 4.626 1.00 96.25 180 ASN A O 1
ATOM 1406 N N . ASP A 1 181 ? 3.143 7.051 4.951 1.00 93.56 181 ASP A N 1
ATOM 1407 C CA . ASP A 1 181 ? 2.280 8.110 4.398 1.00 93.56 181 ASP A CA 1
ATOM 1408 C C . ASP A 1 181 ? 1.768 7.807 2.979 1.00 93.56 181 ASP A C 1
ATOM 1410 O O . ASP A 1 181 ? 0.580 7.968 2.708 1.00 93.56 181 ASP A O 1
ATOM 1414 N N . SER A 1 182 ? 2.620 7.278 2.089 1.00 92.19 182 SER A N 1
ATOM 1415 C CA . SER A 1 182 ? 2.199 6.880 0.732 1.00 92.19 182 SER A CA 1
ATOM 1416 C C . SER A 1 182 ? 1.099 5.815 0.755 1.00 92.19 182 SER A C 1
ATOM 1418 O O . SER A 1 182 ? 0.162 5.892 -0.039 1.00 92.19 182 SER A O 1
ATOM 1420 N N . PHE A 1 183 ? 1.184 4.851 1.677 1.00 95.62 183 PHE A N 1
ATOM 1421 C CA . PHE A 1 183 ? 0.140 3.849 1.858 1.00 95.62 183 PHE A CA 1
ATOM 1422 C C . PHE A 1 183 ? -1.137 4.480 2.391 1.00 95.62 183 PHE A C 1
ATOM 1424 O O . PHE A 1 183 ? -2.194 4.258 1.815 1.00 95.62 183 PHE A O 1
ATOM 1431 N N . TRP A 1 184 ? -1.060 5.284 3.453 1.00 96.00 184 TRP A N 1
ATOM 1432 C CA . TRP A 1 184 ? -2.256 5.858 4.065 1.00 96.00 184 TRP A CA 1
ATOM 1433 C C . TRP A 1 184 ? -2.989 6.822 3.136 1.00 96.00 184 TRP A C 1
ATOM 1435 O O . TRP A 1 184 ? -4.216 6.795 3.112 1.00 96.00 184 TRP A O 1
ATOM 1445 N N . ASN A 1 185 ? -2.274 7.606 2.327 1.00 92.81 185 ASN A N 1
ATOM 1446 C CA . ASN A 1 185 ? -2.885 8.486 1.328 1.00 92.81 185 ASN A CA 1
ATOM 1447 C C . ASN A 1 185 ? -3.633 7.685 0.256 1.00 92.81 185 ASN A C 1
ATOM 1449 O O . ASN A 1 185 ? -4.778 7.988 -0.079 1.00 92.81 185 ASN A O 1
ATOM 1453 N N . GLU A 1 186 ? -3.014 6.619 -0.245 1.00 93.19 186 GLU A N 1
ATOM 1454 C CA . GLU A 1 186 ? -3.622 5.774 -1.268 1.00 93.19 186 GLU A CA 1
ATOM 1455 C C . GLU A 1 186 ? -4.791 4.949 -0.715 1.00 93.19 186 GLU A C 1
ATOM 1457 O O . GLU A 1 186 ? -5.863 4.872 -1.312 1.00 93.19 186 GLU A O 1
ATOM 1462 N N . GLN A 1 187 ? -4.621 4.396 0.481 1.00 95.31 187 GLN A N 1
ATOM 1463 C CA . GLN A 1 187 ? -5.648 3.657 1.200 1.00 95.31 187 GLN A CA 1
ATOM 1464 C C . GLN A 1 187 ? -6.843 4.556 1.533 1.00 95.31 187 GLN A C 1
ATOM 1466 O O . GLN A 1 187 ? -7.994 4.131 1.429 1.00 95.31 187 GLN A O 1
ATOM 1471 N N . GLN A 1 188 ? -6.583 5.826 1.853 1.00 95.31 188 GLN A N 1
ATOM 1472 C CA . GLN A 1 188 ? -7.605 6.841 2.054 1.00 95.31 188 GLN A CA 1
ATOM 1473 C C . GLN A 1 188 ? -8.398 7.132 0.776 1.00 95.31 188 GLN A C 1
ATOM 1475 O O . GLN A 1 188 ? -9.628 7.225 0.845 1.00 95.31 188 GLN A O 1
ATOM 1480 N N . ARG A 1 189 ? -7.709 7.272 -0.366 1.00 92.81 189 ARG A N 1
ATOM 1481 C CA . ARG A 1 189 ? -8.328 7.465 -1.684 1.00 92.81 189 ARG A CA 1
ATOM 1482 C C . ARG A 1 189 ? -9.235 6.285 -2.024 1.00 92.81 189 ARG A C 1
ATOM 1484 O O . ARG A 1 189 ? -10.422 6.488 -2.258 1.00 92.81 189 ARG A O 1
ATOM 1491 N N . LEU A 1 190 ? -8.705 5.061 -1.963 1.00 92.75 190 LEU A N 1
ATOM 1492 C CA . LEU A 1 190 ? -9.451 3.829 -2.246 1.00 92.75 190 LEU A CA 1
ATOM 1493 C C . LEU A 1 190 ? -10.679 3.661 -1.343 1.00 92.75 190 LEU A C 1
ATOM 1495 O O . LEU A 1 190 ? -11.713 3.178 -1.792 1.00 92.75 190 LEU A O 1
ATOM 1499 N N . PHE A 1 191 ? -10.577 4.071 -0.081 1.00 95.94 191 PHE A N 1
ATOM 1500 C CA . PHE A 1 191 ? -11.677 3.972 0.870 1.00 95.94 191 PHE A CA 1
ATOM 1501 C C . PHE A 1 191 ? -12.848 4.889 0.554 1.00 95.94 191 PHE A C 1
ATOM 1503 O O . PHE A 1 191 ? -14.000 4.484 0.683 1.00 95.94 191 PHE A O 1
ATOM 1510 N N . PHE A 1 192 ? -12.583 6.126 0.149 1.00 93.75 192 PHE A N 1
ATOM 1511 C CA . PHE A 1 192 ? -13.665 7.051 -0.174 1.00 93.75 192 PHE A CA 1
ATOM 1512 C C . PHE A 1 192 ? -14.132 6.967 -1.625 1.00 93.75 192 PHE A C 1
ATOM 1514 O O . PHE A 1 192 ? -15.190 7.506 -1.955 1.00 93.75 192 PHE A O 1
ATOM 1521 N N . GLU A 1 193 ? -13.400 6.258 -2.480 1.00 89.44 193 GLU A N 1
ATOM 1522 C CA . GLU A 1 193 ? -13.925 5.842 -3.769 1.00 89.44 193 GLU A CA 1
ATOM 1523 C C . GLU A 1 193 ? -15.066 4.849 -3.578 1.00 89.44 193 GLU A C 1
ATOM 1525 O O . GLU A 1 193 ? -14.967 3.890 -2.821 1.00 89.44 193 GLU A O 1
ATOM 1530 N N . ASP A 1 194 ? -16.169 5.055 -4.294 1.00 85.75 194 ASP A N 1
ATOM 1531 C CA . ASP A 1 194 ? -17.328 4.151 -4.273 1.00 85.75 194 ASP A CA 1
ATOM 1532 C C . ASP A 1 194 ? -17.123 2.939 -5.197 1.00 85.75 194 ASP A C 1
ATOM 1534 O O . ASP A 1 194 ? -18.007 2.510 -5.938 1.00 85.75 194 ASP A O 1
ATOM 1538 N N . LYS A 1 195 ? -15.878 2.466 -5.263 1.00 83.69 195 LYS A N 1
ATOM 1539 C CA . LYS A 1 195 ? -15.413 1.446 -6.196 1.00 83.69 195 LYS A CA 1
ATOM 1540 C C . LYS A 1 195 ? -14.508 0.468 -5.457 1.00 83.69 195 LYS A C 1
ATOM 1542 O O . LYS A 1 195 ? -13.831 0.827 -4.500 1.00 83.69 195 LYS A O 1
ATOM 1547 N N . TRP A 1 196 ? -14.447 -0.759 -5.970 1.00 86.62 196 TRP A N 1
ATOM 1548 C CA . TRP A 1 196 ? -13.523 -1.807 -5.516 1.00 86.62 196 TRP A CA 1
ATOM 1549 C C . TRP A 1 196 ? -13.818 -2.371 -4.120 1.00 86.62 196 TRP A C 1
ATOM 1551 O O . TRP A 1 196 ? -14.853 -2.106 -3.514 1.00 86.62 196 TRP A O 1
ATOM 1561 N N . GLU A 1 197 ? -12.957 -3.272 -3.647 1.00 90.88 197 GLU A N 1
ATOM 1562 C CA . GLU A 1 197 ? -13.136 -3.980 -2.371 1.00 90.88 197 GLU A CA 1
ATOM 1563 C C . GLU A 1 197 ? -12.754 -3.148 -1.150 1.00 90.88 197 GLU A C 1
ATOM 1565 O O . GLU A 1 197 ? -13.223 -3.433 -0.054 1.00 90.88 197 GLU A O 1
ATOM 1570 N N . ARG A 1 198 ? -11.933 -2.111 -1.330 1.00 93.44 198 ARG A N 1
ATOM 1571 C CA . ARG A 1 198 ? -11.492 -1.236 -0.238 1.00 93.44 198 ARG A CA 1
ATOM 1572 C C . ARG A 1 198 ? -12.406 -0.043 0.011 1.00 93.44 198 ARG A C 1
ATOM 1574 O O . ARG A 1 198 ? -12.119 0.709 0.934 1.00 93.44 198 ARG A O 1
ATOM 1581 N N . SER A 1 199 ? -13.497 0.095 -0.742 1.00 95.56 199 SER A N 1
ATOM 1582 C CA . SER A 1 199 ? -14.482 1.148 -0.511 1.00 95.56 199 SER A CA 1
ATOM 1583 C C . SER A 1 199 ? -15.128 1.030 0.866 1.00 95.56 199 SER A C 1
ATOM 1585 O O . SER A 1 199 ? -15.593 -0.042 1.258 1.00 95.56 199 SER A O 1
ATOM 1587 N N . GLY A 1 200 ? -15.242 2.158 1.560 1.00 96.75 200 GLY A N 1
ATOM 1588 C CA . GLY 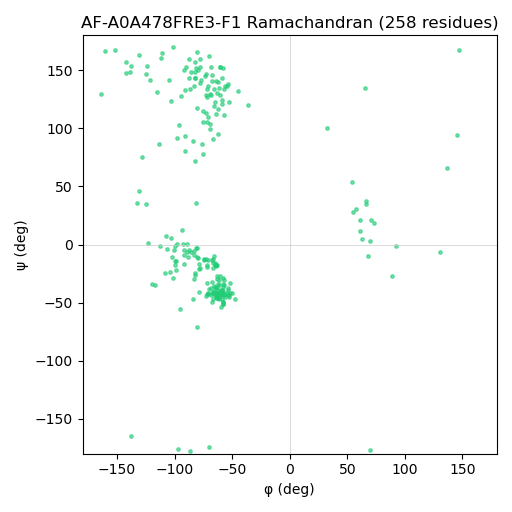A 1 200 ? -15.978 2.281 2.809 1.00 96.75 200 GLY A CA 1
ATOM 1589 C C . GLY A 1 200 ? -17.483 2.051 2.659 1.00 96.75 200 GLY A C 1
ATOM 1590 O O . GLY A 1 200 ? -18.125 1.748 3.660 1.00 96.75 200 GLY A O 1
ATOM 1591 N N . SER A 1 201 ? -18.050 2.085 1.442 1.00 96.44 201 SER A N 1
ATOM 1592 C CA . SER A 1 201 ? -19.455 1.693 1.221 1.00 96.44 201 SER A CA 1
ATOM 1593 C C . SER A 1 201 ? -19.712 0.215 1.523 1.00 96.44 201 SER A C 1
ATOM 1595 O O . SER A 1 201 ? -20.852 -0.181 1.749 1.00 96.44 201 SER A O 1
ATOM 1597 N N . LYS A 1 202 ? -18.651 -0.601 1.589 1.00 96.75 202 LYS A N 1
ATOM 1598 C CA . LYS A 1 202 ? -18.705 -2.017 1.973 1.00 96.75 202 LYS A CA 1
ATOM 1599 C C . LYS A 1 202 ? -18.478 -2.254 3.468 1.00 96.75 202 LYS A C 1
ATOM 1601 O O . LYS A 1 202 ? -18.422 -3.412 3.883 1.00 96.75 202 LYS A O 1
ATOM 1606 N N . ALA A 1 203 ? -18.261 -1.204 4.262 1.00 97.38 203 ALA A N 1
ATOM 1607 C CA . ALA A 1 203 ? -18.045 -1.336 5.698 1.00 97.38 203 ALA A CA 1
ATOM 1608 C C . ALA A 1 203 ? -19.317 -1.814 6.405 1.00 97.38 203 ALA A C 1
ATOM 1610 O O . ALA A 1 203 ? -20.435 -1.460 6.021 1.00 97.38 203 ALA A O 1
ATOM 1611 N N . THR A 1 204 ? -19.121 -2.603 7.457 1.00 97.69 204 THR A N 1
ATOM 1612 C CA . THR A 1 204 ? -20.203 -3.146 8.279 1.00 97.69 204 THR A CA 1
ATOM 1613 C C . THR A 1 204 ? -21.057 -2.013 8.843 1.00 97.69 204 THR A C 1
ATOM 1615 O O . THR A 1 204 ? -20.526 -1.021 9.339 1.00 97.69 204 THR A O 1
ATOM 1618 N N . GLU A 1 205 ? -22.381 -2.142 8.765 1.00 97.38 205 GLU A N 1
ATOM 1619 C CA . GLU A 1 205 ? -23.306 -1.104 9.225 1.00 97.38 205 GLU A CA 1
ATOM 1620 C C . GLU A 1 205 ? -23.024 -0.684 10.674 1.00 97.38 205 GLU A C 1
ATOM 1622 O O . GLU A 1 205 ? -22.739 -1.518 11.534 1.00 97.38 205 GLU A O 1
ATOM 1627 N N . ASN A 1 206 ? -23.085 0.624 10.935 1.00 96.44 206 ASN A N 1
ATOM 1628 C CA . ASN A 1 206 ? -22.790 1.249 12.230 1.00 96.44 206 ASN A CA 1
ATOM 1629 C C . ASN A 1 206 ? -21.341 1.092 12.742 1.00 96.44 206 ASN A C 1
ATOM 1631 O O . ASN A 1 206 ? -21.042 1.579 13.835 1.00 96.44 206 ASN A O 1
ATOM 1635 N N . SER A 1 207 ? -20.421 0.494 11.973 1.00 97.81 207 SER A N 1
ATOM 1636 C CA . SER A 1 207 ? -19.001 0.433 12.344 1.00 97.81 207 SER A CA 1
ATOM 1637 C C . SER A 1 207 ? -18.320 1.802 12.262 1.00 97.81 207 SER A C 1
ATOM 1639 O O . SER A 1 207 ? -18.794 2.726 11.592 1.00 97.81 207 SER A O 1
ATOM 1641 N N . LEU A 1 208 ? -17.155 1.936 12.908 1.00 98.12 208 LEU A N 1
ATOM 1642 C CA . LEU A 1 208 ? -16.305 3.130 12.814 1.00 98.12 208 LEU A CA 1
ATOM 1643 C C . LEU A 1 208 ? -16.057 3.544 11.353 1.00 98.12 208 LEU A C 1
ATOM 1645 O O . LEU A 1 208 ? -16.137 4.725 11.012 1.00 98.12 208 LEU A O 1
ATOM 1649 N N . PHE A 1 209 ? -15.805 2.566 10.483 1.00 98.19 209 PHE A N 1
ATOM 1650 C CA . PHE A 1 209 ? -15.508 2.787 9.072 1.00 98.19 209 PHE A CA 1
ATOM 1651 C C . PHE A 1 209 ? -16.755 3.200 8.288 1.00 98.19 209 PHE A C 1
ATOM 1653 O O . PHE A 1 209 ? -16.711 4.170 7.531 1.00 98.19 209 PHE A O 1
ATOM 1660 N N . HIS A 1 210 ? -17.889 2.537 8.509 1.00 97.81 210 HIS A N 1
ATOM 1661 C CA . HIS A 1 210 ? -19.149 2.914 7.867 1.00 97.81 210 HIS A CA 1
ATOM 1662 C C . HIS A 1 210 ? -19.547 4.350 8.233 1.00 97.81 210 HIS A C 1
ATOM 1664 O O . HIS A 1 210 ? -19.909 5.155 7.371 1.00 97.81 210 HIS A O 1
ATOM 1670 N N . ASN A 1 211 ? -19.394 4.713 9.508 1.00 97.75 211 ASN A N 1
ATOM 1671 C CA . ASN A 1 211 ? -19.659 6.063 9.991 1.00 97.75 211 ASN A CA 1
ATOM 1672 C C . ASN A 1 211 ? -18.728 7.101 9.345 1.00 97.75 211 ASN A C 1
ATOM 1674 O O . ASN A 1 211 ? -19.202 8.158 8.921 1.00 97.75 211 ASN A O 1
ATOM 1678 N N . LEU A 1 212 ? -17.429 6.800 9.219 1.00 97.25 212 LEU A N 1
ATOM 1679 C CA . LEU A 1 212 ? -16.471 7.659 8.516 1.00 97.25 212 LEU A CA 1
ATOM 1680 C C . LEU A 1 212 ? -16.882 7.883 7.051 1.00 97.25 212 LEU A C 1
ATOM 1682 O O . LEU A 1 212 ? -16.884 9.019 6.570 1.00 97.25 212 LEU A O 1
ATOM 1686 N N . PHE A 1 213 ? -17.240 6.811 6.340 1.00 96.50 213 PHE A N 1
ATOM 1687 C CA . PHE A 1 213 ? -17.639 6.879 4.935 1.00 96.50 213 PHE A CA 1
ATOM 1688 C C . PHE A 1 213 ? -18.911 7.714 4.737 1.00 96.50 213 PHE A C 1
ATOM 1690 O O . PHE A 1 213 ? -18.940 8.613 3.892 1.00 96.50 213 PHE A O 1
ATOM 1697 N N . ASN A 1 214 ? -19.935 7.496 5.565 1.00 96.06 214 ASN A N 1
ATOM 1698 C CA . ASN A 1 214 ? -21.192 8.240 5.480 1.00 96.06 214 ASN A CA 1
ATOM 1699 C C . ASN A 1 214 ? -21.024 9.723 5.809 1.00 96.06 214 ASN A C 1
ATOM 1701 O O . ASN A 1 214 ? -21.587 10.563 5.108 1.00 96.06 214 ASN A O 1
ATOM 1705 N N . LYS A 1 215 ? -20.213 10.067 6.819 1.00 95.44 215 LYS A N 1
ATOM 1706 C CA . LYS A 1 215 ? -19.864 11.469 7.100 1.00 95.44 215 LYS A CA 1
ATOM 1707 C C . LYS A 1 215 ? -19.241 12.144 5.879 1.00 95.44 215 LYS A C 1
ATOM 1709 O O . LYS A 1 215 ? -19.611 13.267 5.551 1.00 95.44 215 LYS A O 1
ATOM 1714 N N . ASN A 1 216 ? -18.345 11.454 5.168 1.00 92.94 216 ASN A N 1
ATOM 1715 C CA . ASN A 1 216 ? -17.757 11.982 3.936 1.00 92.94 216 ASN A CA 1
ATOM 1716 C C . ASN A 1 216 ? -18.816 12.206 2.846 1.00 92.94 216 ASN A C 1
ATOM 1718 O O . ASN A 1 216 ? -18.846 13.270 2.234 1.00 92.94 216 ASN A O 1
ATOM 1722 N N . LYS A 1 217 ? -19.717 11.238 2.633 1.00 92.56 217 LYS A N 1
ATOM 1723 C CA . LYS A 1 217 ? -20.806 11.344 1.644 1.00 92.56 217 LYS A CA 1
ATOM 1724 C C . LYS A 1 217 ? -21.778 12.487 1.948 1.00 92.56 217 LYS A C 1
ATOM 1726 O O . LYS A 1 217 ? -22.269 13.113 1.014 1.00 92.56 217 LYS A O 1
ATOM 1731 N N . ARG A 1 218 ? -22.026 12.777 3.229 1.00 94.06 218 ARG A N 1
ATOM 1732 C CA . ARG A 1 218 ? -22.878 13.893 3.675 1.00 94.06 218 ARG A CA 1
ATOM 1733 C C . ARG A 1 218 ? -22.161 15.248 3.724 1.00 94.06 218 ARG A C 1
ATOM 1735 O O . ARG A 1 218 ? -22.809 16.253 3.980 1.00 94.06 218 ARG A O 1
ATOM 1742 N N . GLY A 1 219 ? -20.847 15.297 3.481 1.00 91.19 219 GLY A N 1
ATOM 1743 C CA . GLY A 1 219 ? -20.059 16.529 3.623 1.00 91.19 219 GLY A CA 1
ATOM 1744 C C . GLY A 1 219 ? -19.869 16.975 5.079 1.00 91.19 219 GLY A C 1
ATOM 1745 O O . GLY A 1 219 ? -19.601 18.141 5.339 1.00 91.19 219 GLY A O 1
ATOM 1746 N N . GLU A 1 220 ? -20.014 16.052 6.031 1.00 93.94 220 GLU A N 1
ATOM 1747 C CA . GLU A 1 220 ? -19.919 16.293 7.479 1.00 93.94 220 GLU A CA 1
ATOM 1748 C C . GLU A 1 220 ? -18.561 15.873 8.065 1.00 93.94 220 GLU A C 1
ATOM 1750 O O . GLU A 1 220 ? -18.317 16.044 9.261 1.00 93.94 220 GLU A O 1
ATOM 1755 N N . ARG A 1 221 ? -17.688 15.267 7.249 1.00 92.75 221 ARG A N 1
ATOM 1756 C CA . ARG A 1 221 ? -16.374 14.781 7.685 1.00 92.75 221 ARG A CA 1
ATOM 1757 C C . ARG A 1 221 ? -15.460 15.955 8.023 1.00 92.75 221 ARG A C 1
ATOM 1759 O O . ARG A 1 221 ? -15.268 16.847 7.203 1.00 92.75 221 ARG A O 1
ATOM 1766 N N . LYS A 1 222 ? -14.850 15.915 9.207 1.00 90.44 222 LYS A N 1
ATOM 1767 C CA . LYS A 1 222 ? -13.802 16.866 9.606 1.00 90.44 222 LYS A CA 1
ATOM 1768 C C . LYS A 1 222 ? -12.453 16.441 9.026 1.00 90.44 222 LYS A C 1
ATOM 1770 O O . LYS A 1 222 ? -12.194 15.250 8.900 1.00 90.44 222 LYS A O 1
ATOM 1775 N N . ASP A 1 223 ? -11.548 17.386 8.783 1.00 84.38 223 ASP A N 1
ATOM 1776 C CA . ASP A 1 223 ? -10.226 17.084 8.201 1.00 84.38 223 ASP A CA 1
ATOM 1777 C C . ASP A 1 223 ? -9.403 16.080 9.029 1.00 84.38 223 ASP A C 1
ATOM 1779 O O . ASP A 1 223 ? -8.709 15.231 8.474 1.00 84.38 223 ASP A O 1
ATOM 1783 N N . ALA A 1 224 ? -9.533 16.115 10.360 1.00 87.56 224 ALA A N 1
ATOM 1784 C CA . ALA A 1 224 ? -8.874 15.169 11.266 1.00 87.56 224 ALA A CA 1
ATOM 1785 C C . ALA A 1 224 ? -9.473 13.742 11.227 1.00 87.56 224 ALA A C 1
ATOM 1787 O O . ALA A 1 224 ? -8.846 12.780 11.683 1.00 87.56 224 ALA A O 1
ATOM 1788 N N . GLU A 1 225 ? -10.687 13.583 10.693 1.00 90.94 225 GLU A N 1
ATOM 1789 C CA . GLU A 1 225 ? -11.344 12.288 10.513 1.00 90.94 225 GLU A CA 1
ATOM 1790 C C . GLU A 1 225 ? -10.846 11.663 9.207 1.00 90.94 225 GLU A C 1
ATOM 1792 O O . GLU A 1 225 ? -11.397 11.854 8.119 1.00 90.94 225 GLU A O 1
ATOM 1797 N N . THR A 1 226 ? -9.755 10.915 9.320 1.00 95.69 226 THR A N 1
ATOM 1798 C CA . THR A 1 226 ? -9.136 10.178 8.220 1.00 95.69 226 THR A CA 1
ATOM 1799 C C . THR A 1 226 ? -9.309 8.684 8.448 1.00 95.69 226 THR A C 1
ATOM 1801 O O . THR A 1 226 ? -9.609 8.218 9.552 1.00 95.69 226 THR A O 1
ATOM 1804 N N . LEU A 1 227 ? -9.088 7.897 7.402 1.00 97.44 227 LEU A N 1
ATOM 1805 C CA . LEU A 1 227 ? -9.021 6.453 7.536 1.00 97.44 227 LEU A CA 1
ATOM 1806 C C . LEU A 1 227 ? -7.861 6.039 8.444 1.00 97.44 227 LEU A C 1
ATOM 1808 O O . LEU A 1 227 ? -8.031 5.152 9.271 1.00 97.44 227 LEU A O 1
ATOM 1812 N N . ARG A 1 228 ? -6.714 6.719 8.338 1.00 97.88 228 ARG A N 1
ATOM 1813 C CA . ARG A 1 228 ? -5.543 6.485 9.192 1.00 97.88 228 ARG A CA 1
ATOM 1814 C C . ARG A 1 228 ? -5.883 6.674 10.672 1.00 97.88 228 ARG A C 1
ATOM 1816 O O . ARG A 1 228 ? -5.620 5.777 11.466 1.00 97.88 228 ARG A O 1
ATOM 1823 N N . SER A 1 229 ? -6.527 7.785 11.043 1.00 97.69 229 SER A N 1
ATOM 1824 C CA . SER A 1 229 ? -6.943 8.013 12.437 1.00 97.69 229 SER A CA 1
ATOM 1825 C C . SER A 1 229 ? -8.043 7.045 12.883 1.00 97.69 229 SER A C 1
ATOM 1827 O O . SER A 1 229 ? -8.044 6.596 14.025 1.00 97.69 229 SER A O 1
ATOM 1829 N N . THR A 1 230 ? -8.928 6.631 11.975 1.00 98.38 230 THR A N 1
ATOM 1830 C CA . THR A 1 230 ? -9.944 5.606 12.266 1.00 98.38 230 THR A CA 1
ATOM 1831 C C . THR A 1 230 ? -9.318 4.233 12.520 1.00 98.38 230 THR A C 1
ATOM 1833 O O . THR A 1 230 ? -9.707 3.555 13.468 1.00 98.38 230 THR A O 1
ATOM 1836 N N . CYS A 1 231 ? -8.304 3.844 11.740 1.00 98.56 231 CYS A N 1
ATOM 1837 C CA . CYS A 1 231 ? -7.514 2.638 11.981 1.00 98.56 231 CYS A CA 1
ATOM 1838 C C . CYS A 1 231 ? -6.769 2.710 13.316 1.00 98.56 231 CYS A C 1
ATOM 1840 O O . CYS A 1 231 ? -6.817 1.752 14.078 1.00 98.56 231 CYS A O 1
ATOM 1842 N N . GLN A 1 232 ? -6.169 3.855 13.651 1.00 98.12 232 GLN A N 1
ATOM 1843 C CA . GLN A 1 232 ? -5.513 4.052 14.946 1.00 98.12 232 GLN A CA 1
ATOM 1844 C C . GLN A 1 232 ? -6.486 3.845 16.118 1.00 98.12 232 GLN A C 1
ATOM 1846 O O . GLN A 1 232 ? -6.153 3.161 17.084 1.00 98.12 232 GLN A O 1
ATOM 1851 N N . ILE A 1 233 ? -7.709 4.380 16.021 1.00 97.81 233 ILE A N 1
ATOM 1852 C CA . ILE A 1 233 ? -8.763 4.143 17.019 1.00 97.81 233 ILE A CA 1
ATOM 1853 C C . ILE A 1 233 ? -9.126 2.656 17.068 1.00 97.81 233 ILE A C 1
ATOM 1855 O O . ILE A 1 233 ? -9.216 2.086 18.155 1.00 97.81 233 ILE A O 1
ATOM 1859 N N . ALA A 1 234 ? -9.319 2.022 15.908 1.00 98.12 234 ALA A N 1
ATOM 1860 C CA . ALA A 1 234 ? -9.666 0.609 15.815 1.00 98.12 234 ALA A CA 1
ATOM 1861 C C . ALA A 1 234 ? -8.585 -0.300 16.420 1.00 98.12 234 ALA A C 1
ATOM 1863 O O . ALA A 1 234 ? -8.923 -1.296 17.050 1.00 98.12 234 ALA A O 1
ATOM 1864 N N . TYR A 1 235 ? -7.303 0.055 16.312 1.00 98.06 235 TYR A N 1
ATOM 1865 C CA . TYR A 1 235 ? -6.203 -0.717 16.897 1.00 98.06 235 TYR A CA 1
ATOM 1866 C C . TYR A 1 235 ? -6.287 -0.811 18.423 1.00 98.06 235 TYR A C 1
ATOM 1868 O O . TYR A 1 235 ? -5.896 -1.832 18.983 1.00 98.06 235 TYR A O 1
ATOM 1876 N N . GLY A 1 236 ? -6.853 0.200 19.087 1.00 97.31 236 GLY A N 1
ATOM 1877 C CA . GLY A 1 236 ? -7.111 0.184 20.529 1.00 97.31 236 GLY A CA 1
ATOM 1878 C C . GLY A 1 236 ? -8.382 -0.568 20.947 1.00 97.31 236 GLY A C 1
ATOM 1879 O O . GLY A 1 236 ? -8.661 -0.662 22.141 1.00 97.31 236 GLY A O 1
ATOM 1880 N N . LYS A 1 237 ? -9.182 -1.082 20.002 1.00 97.31 237 LYS A N 1
ATOM 1881 C CA . LYS A 1 237 ? -10.417 -1.829 20.290 1.00 97.31 237 LYS A CA 1
ATOM 1882 C C . LYS A 1 237 ? -10.139 -3.321 20.425 1.00 97.31 237 LYS A C 1
ATOM 1884 O O . LYS A 1 237 ? -9.202 -3.845 19.823 1.00 97.31 237 LYS A O 1
ATOM 1889 N N . THR A 1 238 ? -10.982 -4.002 21.198 1.00 94.44 238 THR A N 1
ATOM 1890 C CA . THR A 1 238 ? -10.944 -5.460 21.320 1.00 94.44 238 THR A CA 1
ATOM 1891 C C . THR A 1 238 ? -11.632 -6.128 20.135 1.00 94.44 238 THR A C 1
ATOM 1893 O O . THR A 1 238 ? -12.596 -5.599 19.574 1.00 94.44 238 THR A O 1
ATOM 1896 N N . SER A 1 239 ? -11.170 -7.326 19.782 1.00 85.31 239 SER A N 1
ATOM 1897 C CA . SER A 1 239 ? -11.708 -8.105 18.657 1.00 85.31 239 SER A CA 1
ATOM 1898 C C . SER A 1 239 ? -13.165 -8.554 18.825 1.00 85.31 239 SER A C 1
ATOM 1900 O O . SER A 1 239 ? -13.836 -8.877 17.848 1.00 85.31 239 SER A O 1
ATOM 1902 N N . SER A 1 240 ? -13.685 -8.526 20.054 1.00 86.31 240 SER A N 1
ATOM 1903 C CA . SER A 1 240 ? -15.072 -8.866 20.386 1.00 86.31 240 SER A CA 1
ATOM 1904 C C . SER A 1 240 ? -16.063 -7.702 20.236 1.00 86.31 240 SER A C 1
ATOM 1906 O O . SER A 1 240 ? -17.261 -7.899 20.436 1.00 86.31 240 SER A O 1
ATOM 1908 N N . GLY A 1 241 ? -15.592 -6.481 19.963 1.00 87.31 241 GLY A N 1
ATOM 1909 C CA . GLY A 1 241 ? -16.436 -5.287 19.875 1.00 87.31 241 GLY A CA 1
ATOM 1910 C C . GLY A 1 241 ? -17.128 -5.128 18.517 1.00 87.31 241 GLY A C 1
ATOM 1911 O O . GLY A 1 241 ? -16.533 -5.380 17.472 1.00 87.31 241 GLY A O 1
ATOM 1912 N N . SER A 1 242 ? -18.370 -4.633 18.516 1.00 92.69 242 SER A N 1
ATOM 1913 C CA . SER A 1 242 ? -19.123 -4.340 17.283 1.00 92.69 242 SER A CA 1
ATOM 1914 C C . SER A 1 242 ? -18.703 -3.037 16.594 1.00 92.69 242 SER A C 1
ATOM 1916 O O . SER A 1 242 ? -18.953 -2.869 15.405 1.00 92.69 242 SER A O 1
ATOM 1918 N N . GLU A 1 243 ? -18.047 -2.117 17.309 1.00 96.19 243 GLU A N 1
ATOM 1919 C CA . GLU A 1 243 ? -17.622 -0.821 16.757 1.00 96.19 243 GLU A CA 1
ATOM 1920 C C . GLU A 1 243 ? -16.549 -0.969 15.666 1.00 96.19 243 GLU A C 1
ATOM 1922 O O . GLU A 1 243 ? -16.543 -0.222 14.687 1.00 96.19 243 GLU A O 1
ATOM 1927 N N . ALA A 1 244 ? -15.651 -1.944 15.822 1.00 97.31 244 ALA A N 1
ATOM 1928 C CA . ALA A 1 244 ? -14.565 -2.235 14.891 1.00 97.31 244 ALA A CA 1
ATOM 1929 C C . ALA A 1 244 ? -14.578 -3.728 14.524 1.00 97.31 244 ALA A C 1
ATOM 1931 O O . ALA A 1 244 ? -13.747 -4.490 15.030 1.00 97.31 244 ALA A O 1
ATOM 1932 N N . PRO A 1 245 ? -15.523 -4.170 13.672 1.00 97.19 245 PRO A N 1
ATOM 1933 C CA . PRO A 1 245 ? -15.599 -5.562 13.252 1.00 97.19 245 PRO A CA 1
ATOM 1934 C C . PRO A 1 245 ? -14.279 -6.009 12.630 1.00 97.19 245 PRO A C 1
ATOM 1936 O O . PRO A 1 245 ? -13.703 -5.286 11.815 1.00 97.19 245 PRO A O 1
ATOM 1939 N N . GLU A 1 246 ? -13.817 -7.210 12.980 1.00 97.12 246 GLU A N 1
ATOM 1940 C CA . GLU A 1 246 ? -12.502 -7.720 12.562 1.00 97.12 246 GLU A CA 1
ATOM 1941 C C . GLU A 1 246 ? -12.315 -7.640 11.042 1.00 97.12 246 GLU A C 1
ATOM 1943 O O . GLU A 1 246 ? -11.284 -7.177 10.551 1.00 97.12 246 GLU A O 1
ATOM 1948 N N . ALA A 1 247 ? -13.354 -8.015 10.294 1.00 96.69 247 ALA A N 1
ATOM 1949 C CA . ALA A 1 247 ? -13.352 -7.951 8.841 1.00 96.69 247 ALA A CA 1
ATOM 1950 C C . ALA A 1 247 ? -13.090 -6.532 8.305 1.00 96.69 247 ALA A C 1
ATOM 1952 O O . ALA A 1 247 ? -12.333 -6.386 7.348 1.00 96.69 247 ALA A O 1
ATOM 1953 N N . ASP A 1 248 ? -13.660 -5.493 8.924 1.00 97.88 248 ASP A N 1
ATOM 1954 C CA . ASP A 1 248 ? -13.437 -4.103 8.516 1.00 97.88 248 ASP A CA 1
ATOM 1955 C C . ASP A 1 248 ? -12.016 -3.646 8.884 1.00 97.88 248 ASP A C 1
ATOM 1957 O O . ASP A 1 248 ? -11.331 -3.040 8.057 1.00 97.88 248 ASP A O 1
ATOM 1961 N N . VAL A 1 249 ? -11.535 -3.985 10.089 1.00 98.12 249 VAL A N 1
ATOM 1962 C CA . VAL A 1 249 ? -10.175 -3.633 10.538 1.00 98.12 249 VAL A CA 1
ATOM 1963 C C . VAL A 1 249 ? -9.135 -4.190 9.574 1.00 98.12 249 VAL A C 1
ATOM 1965 O O . VAL A 1 249 ? -8.303 -3.442 9.059 1.00 98.12 249 VAL A O 1
ATOM 1968 N N . PHE A 1 250 ? -9.197 -5.483 9.252 1.00 97.50 250 PHE A N 1
ATOM 1969 C CA . PHE A 1 250 ? -8.247 -6.060 8.306 1.00 97.50 250 PHE A CA 1
ATOM 1970 C C . PHE A 1 250 ? -8.462 -5.539 6.889 1.00 97.50 250 PHE A C 1
ATOM 1972 O O . PHE A 1 250 ? -7.475 -5.258 6.207 1.00 97.50 250 PHE A O 1
ATOM 1979 N N . ARG A 1 251 ? -9.704 -5.330 6.444 1.00 97.06 251 ARG A N 1
ATOM 1980 C CA . ARG A 1 251 ? -9.967 -4.801 5.102 1.00 97.06 251 ARG A CA 1
ATOM 1981 C C . ARG A 1 251 ? -9.328 -3.441 4.878 1.00 97.06 251 ARG A C 1
ATOM 1983 O O . ARG A 1 251 ? -8.790 -3.218 3.797 1.00 97.06 251 ARG A O 1
ATOM 1990 N N . TYR A 1 252 ? -9.387 -2.547 5.862 1.00 97.69 252 TYR A N 1
ATOM 1991 C CA . TYR A 1 252 ? -8.979 -1.160 5.658 1.00 97.69 252 TYR A CA 1
ATOM 1992 C C . TYR A 1 252 ? -7.621 -0.799 6.258 1.00 97.69 252 TYR A C 1
ATOM 1994 O O . TYR A 1 252 ? -6.987 0.127 5.756 1.00 97.69 252 TYR A O 1
ATOM 2002 N N . CYS A 1 253 ? -7.162 -1.533 7.272 1.00 98.25 253 CYS A N 1
ATOM 2003 C CA . CYS A 1 253 ? -5.951 -1.216 8.030 1.00 98.25 253 CYS A CA 1
ATOM 2004 C C . CYS A 1 253 ? -4.812 -2.233 7.828 1.00 98.25 253 CYS A C 1
ATOM 2006 O O . CYS A 1 253 ? -3.720 -2.063 8.366 1.00 98.25 253 CYS A O 1
ATOM 2008 N N . SER A 1 254 ? -5.034 -3.287 7.035 1.00 97.25 254 SER A N 1
ATOM 2009 C CA . SER A 1 254 ? -3.982 -4.226 6.628 1.00 97.25 254 SER A CA 1
ATOM 2010 C C . SER A 1 254 ? -3.672 -4.130 5.136 1.00 97.25 254 SER A C 1
ATOM 2012 O O . SER A 1 254 ? -4.491 -3.697 4.312 1.00 97.25 254 SER A O 1
ATOM 2014 N N . LEU A 1 255 ? -2.492 -4.623 4.770 1.00 95.31 255 LEU A N 1
ATOM 2015 C CA . LEU A 1 255 ? -2.063 -4.720 3.381 1.00 95.31 255 LEU A CA 1
ATOM 2016 C C . LEU A 1 255 ? -2.810 -5.828 2.608 1.00 95.31 255 LEU A C 1
ATOM 2018 O O . LEU A 1 255 ? -3.107 -5.649 1.428 1.00 95.31 255 LEU A O 1
ATOM 2022 N N . LYS A 1 256 ? -3.184 -6.933 3.269 1.00 94.31 256 LYS A N 1
ATOM 2023 C CA . LYS A 1 256 ? -3.790 -8.120 2.628 1.00 94.31 256 LYS A CA 1
ATOM 2024 C C . LYS A 1 256 ? -5.323 -8.130 2.581 1.00 94.31 256 LYS A C 1
ATOM 2026 O O . LYS A 1 256 ? -5.912 -8.987 1.930 1.00 94.31 256 LYS A O 1
ATOM 2031 N N . ARG A 1 257 ? -5.979 -7.184 3.264 1.00 93.75 257 ARG A N 1
ATOM 2032 C CA . ARG A 1 257 ? -7.437 -7.112 3.524 1.00 93.75 257 ARG A CA 1
ATOM 2033 C C . ARG A 1 257 ? -8.006 -8.184 4.456 1.00 93.75 257 ARG A C 1
ATOM 2035 O O . ARG A 1 257 ? -9.168 -8.093 4.838 1.00 93.75 257 ARG A O 1
ATOM 2042 N N . THR A 1 258 ? -7.223 -9.193 4.804 1.00 93.56 258 THR A N 1
ATOM 2043 C CA . THR A 1 258 ? -7.625 -10.322 5.642 1.00 93.56 258 THR A CA 1
ATOM 2044 C C . THR A 1 258 ? -6.598 -10.533 6.748 1.00 93.56 258 THR A C 1
ATOM 2046 O O . THR A 1 258 ? -5.473 -10.043 6.673 1.00 93.56 258 THR A O 1
ATOM 2049 N N . LYS A 1 259 ? -6.985 -11.279 7.785 1.00 93.75 259 LYS A N 1
ATOM 2050 C CA . LYS A 1 259 ? -6.120 -11.616 8.927 1.00 93.75 259 LYS A CA 1
ATOM 2051 C C . LYS A 1 259 ? -5.002 -12.620 8.596 1.00 93.75 259 LYS A C 1
ATOM 2053 O O . LYS A 1 259 ? -4.109 -12.817 9.413 1.00 93.75 259 LYS A O 1
ATOM 2058 N N . SER A 1 260 ? -5.083 -13.279 7.440 1.00 83.38 260 SER A N 1
ATOM 2059 C CA . SER A 1 260 ? -4.235 -14.404 7.007 1.00 83.38 260 SER A CA 1
ATOM 2060 C C . SER A 1 260 ? -2.810 -14.025 6.612 1.00 83.38 260 SER A C 1
ATOM 2062 O O . SER A 1 260 ? -2.651 -13.085 5.799 1.00 83.38 260 SER A O 1
#

Foldseek 3Di:
DDDDDDDPDPDDPDPPPDFFPPLCPLQQPCQDDFDWADDPDVQAPCNLQGRWFGQLVDDQVNQQVLCQFQNPDDPVCAGSVRDRHDAADPQQPQADGRHDCDSSHLSNSLVVSRVDGPVLEDCDDHDVSRHDPQVNCCRRTQFRGDFQFQLRVVVSLVVLPDPQFQCPPQSVFFGGLPPRSSPQSVLQVQCLPPDDQSHLVPPDPQALSVVLNVCRRVVNHDPVSTLSVSLVVRRNDHCPDPNNPQQNSLLRGGSRSHSD

Secondary structure (DSSP, 8-state):
-----------------SS-TT-TT-SGGGPPP-PBP----TTBGGGG-TTTBBPTTS-HHHHHHHIIIIIS--TT-B-TTSPBPPPP-TTSTT--BSS-SSTTBHHHHHHHHTT-BGGGEESSSPPTT-EEHHHHHHHHBSSSSPPPBGGG-HHHHTT---TTBHHHHTTTTBBPSSS-HHHHHHHHHHHHSSSSTT-GGGSPTTSHHHHHHHHHHTT---TT--HHHHHHHHHTSBTT-SSS-HHHHHHHHBSSSS--